Protein AF-A0A1G2IGJ9-F1 (afdb_monomer)

Structure (mmCIF, N/CA/C/O backbone):
data_AF-A0A1G2IGJ9-F1
#
_entry.id   AF-A0A1G2IGJ9-F1
#
loop_
_atom_site.group_PDB
_atom_site.id
_atom_site.type_symbol
_atom_site.label_atom_id
_atom_site.label_alt_id
_atom_site.label_comp_id
_atom_site.label_asym_id
_atom_site.label_entity_id
_atom_site.label_seq_id
_atom_site.pdbx_PDB_ins_code
_atom_site.Cartn_x
_atom_site.Cartn_y
_atom_site.Cartn_z
_atom_site.occupancy
_atom_site.B_iso_or_equiv
_atom_site.auth_seq_id
_atom_site.auth_comp_id
_atom_site.auth_asym_id
_atom_site.auth_atom_id
_atom_site.pdbx_PDB_model_num
ATOM 1 N N . MET A 1 1 ? 6.062 12.056 23.386 1.00 74.12 1 MET A N 1
ATOM 2 C CA . MET A 1 1 ? 5.885 10.771 22.673 1.00 74.12 1 MET A CA 1
ATOM 3 C C . MET A 1 1 ? 5.035 9.881 23.569 1.00 74.12 1 MET A C 1
ATOM 5 O O . MET A 1 1 ? 5.384 9.763 24.736 1.00 74.12 1 MET A O 1
ATOM 9 N N . GLU A 1 2 ? 3.906 9.347 23.092 1.00 86.81 2 GLU A N 1
ATOM 10 C CA . GLU A 1 2 ? 3.038 8.475 23.910 1.00 86.81 2 GLU A CA 1
ATOM 11 C C . GLU A 1 2 ? 3.767 7.174 24.301 1.00 86.81 2 GLU A C 1
ATOM 13 O O . GLU A 1 2 ? 4.603 6.665 23.546 1.00 86.81 2 GLU A O 1
ATOM 18 N N . THR A 1 3 ? 3.432 6.591 25.450 1.00 92.31 3 THR A N 1
ATOM 19 C CA . THR A 1 3 ? 3.851 5.233 25.827 1.00 92.31 3 THR A CA 1
ATOM 20 C C . THR A 1 3 ? 2.999 4.176 25.116 1.00 92.31 3 THR A C 1
ATOM 22 O O . THR A 1 3 ? 1.978 4.480 24.496 1.00 92.31 3 THR A O 1
ATOM 25 N N . PHE A 1 4 ? 3.406 2.904 25.193 1.00 90.69 4 PHE A N 1
ATOM 26 C CA . PHE A 1 4 ? 2.595 1.797 24.673 1.00 90.69 4 PHE A CA 1
ATOM 27 C C . PHE A 1 4 ? 1.215 1.735 25.343 1.00 90.69 4 PHE A C 1
ATOM 29 O O . PHE A 1 4 ? 0.209 1.656 24.644 1.00 90.69 4 PHE A O 1
ATOM 36 N N . SER A 1 5 ? 1.162 1.837 26.675 1.00 92.00 5 SER A N 1
ATOM 37 C CA . SER A 1 5 ? -0.092 1.778 27.434 1.00 92.00 5 SER A CA 1
ATOM 38 C C . SER A 1 5 ? -1.028 2.940 27.100 1.00 92.00 5 SER A C 1
ATOM 40 O O . SER A 1 5 ? -2.229 2.728 26.970 1.00 92.00 5 SER A O 1
ATOM 42 N N . GLN A 1 6 ? -0.481 4.144 26.889 1.00 93.31 6 GLN A N 1
ATOM 43 C CA . GLN A 1 6 ? -1.258 5.310 26.452 1.00 93.31 6 GLN A CA 1
ATOM 44 C C . GLN A 1 6 ? -1.868 5.093 25.060 1.00 93.31 6 GLN A C 1
ATOM 46 O O . GLN A 1 6 ? -3.065 5.305 24.884 1.00 93.31 6 GLN A O 1
ATOM 51 N N . ARG A 1 7 ? -1.084 4.588 24.095 1.00 92.69 7 ARG A N 1
ATOM 52 C CA . ARG A 1 7 ? -1.598 4.235 22.758 1.00 92.69 7 ARG A CA 1
ATOM 53 C C . ARG A 1 7 ? -2.695 3.180 22.825 1.00 92.69 7 ARG A C 1
ATOM 55 O O . ARG A 1 7 ? -3.725 3.328 22.180 1.00 92.69 7 ARG A O 1
ATOM 62 N N . LEU A 1 8 ? -2.479 2.122 23.607 1.00 92.69 8 LEU A N 1
ATOM 63 C CA . LEU A 1 8 ? -3.450 1.043 23.744 1.00 92.69 8 LEU A CA 1
ATOM 64 C C . LEU A 1 8 ? -4.770 1.553 24.341 1.00 92.69 8 LEU A C 1
ATOM 66 O O . LEU A 1 8 ? -5.826 1.267 23.784 1.00 92.69 8 LEU A O 1
ATOM 70 N N . GLN A 1 9 ? -4.713 2.352 25.411 1.00 92.94 9 GLN A N 1
ATOM 71 C CA . GLN A 1 9 ? -5.907 2.978 25.986 1.00 92.94 9 GLN A CA 1
ATOM 72 C C . GLN A 1 9 ? -6.626 3.873 24.976 1.00 92.94 9 GLN A C 1
ATOM 74 O O . GLN A 1 9 ? -7.845 3.783 24.858 1.00 92.94 9 GLN A O 1
ATOM 79 N N . ARG A 1 10 ? -5.886 4.686 24.212 1.00 93.25 10 ARG A N 1
ATOM 80 C CA . ARG A 1 10 ? -6.457 5.529 23.155 1.00 93.25 10 ARG A CA 1
ATOM 81 C C . ARG A 1 10 ? -7.209 4.692 22.122 1.00 93.25 10 ARG A C 1
ATOM 83 O O . ARG A 1 10 ? -8.371 4.971 21.851 1.00 93.25 10 ARG A O 1
ATOM 90 N N . PHE A 1 11 ? -6.601 3.619 21.614 1.00 93.19 11 PHE A N 1
ATOM 91 C CA . PHE A 1 11 ? -7.265 2.737 20.652 1.00 93.19 11 PHE A CA 1
ATOM 92 C C . PHE A 1 11 ? -8.480 2.017 21.234 1.00 93.19 11 PHE A C 1
ATOM 94 O O . PHE A 1 11 ? -9.461 1.839 20.526 1.00 93.19 11 PHE A O 1
ATOM 101 N N . GLN A 1 12 ? -8.452 1.610 22.503 1.00 92.12 12 GLN A N 1
ATOM 102 C CA . GLN A 1 12 ? -9.593 0.942 23.131 1.00 92.12 12 GLN A CA 1
ATOM 103 C C . GLN A 1 12 ? -10.767 1.903 23.348 1.00 92.12 12 GLN A C 1
ATOM 105 O O . GLN A 1 12 ? -11.898 1.575 22.985 1.00 92.12 12 GLN A O 1
ATOM 110 N N . ASN A 1 13 ? -10.488 3.092 23.880 1.00 91.69 13 ASN A N 1
ATOM 111 C CA . ASN A 1 13 ? -11.507 3.976 24.440 1.00 91.69 13 ASN A CA 1
ATOM 112 C C . ASN A 1 13 ? -12.058 5.003 23.440 1.00 91.69 13 ASN A C 1
ATOM 114 O O . ASN A 1 13 ? -13.175 5.478 23.630 1.00 91.69 13 ASN A O 1
ATOM 118 N N . ASN A 1 14 ? -11.312 5.345 22.384 1.00 91.00 14 ASN A N 1
ATOM 119 C CA . ASN A 1 14 ? -11.761 6.328 21.396 1.00 91.00 14 ASN A CA 1
ATOM 120 C C . ASN A 1 14 ? -12.670 5.716 20.319 1.00 91.00 14 ASN A C 1
ATOM 122 O O . ASN A 1 14 ? -12.905 4.502 20.254 1.00 91.00 14 ASN A O 1
ATOM 126 N N . SER A 1 15 ? -13.165 6.601 19.449 1.00 90.44 15 SER A N 1
ATOM 127 C CA . SER A 1 15 ? -13.953 6.271 18.263 1.00 90.44 15 SER A CA 1
ATOM 128 C C . SER A 1 15 ? -13.333 5.122 17.452 1.00 90.44 15 SER A C 1
ATOM 130 O O . SER A 1 15 ? -12.106 5.067 17.317 1.00 90.44 15 SER A O 1
ATOM 132 N N . PRO A 1 16 ? -14.143 4.225 16.862 1.00 85.62 16 PRO A N 1
ATOM 133 C CA . PRO A 1 16 ? -13.646 3.154 16.003 1.00 85.62 16 PRO A CA 1
ATOM 134 C C . PRO A 1 16 ? -12.781 3.604 14.822 1.00 85.62 16 PRO A C 1
ATOM 136 O O . PRO A 1 16 ? -11.967 2.821 14.351 1.00 85.62 16 PRO A O 1
ATOM 139 N N . VAL A 1 17 ? -12.874 4.864 14.388 1.00 92.69 17 VAL A N 1
ATOM 140 C CA . VAL A 1 17 ? -12.033 5.391 13.298 1.00 92.69 17 VAL A CA 1
ATOM 141 C C . VAL A 1 17 ? -10.639 5.846 13.742 1.00 92.69 17 VAL A C 1
ATOM 143 O O . VAL A 1 17 ? -9.761 6.016 12.902 1.00 92.69 17 VAL A O 1
ATOM 146 N N . GLU A 1 18 ? -10.393 6.000 15.046 1.00 93.31 18 GLU A N 1
ATOM 147 C CA . GLU A 1 18 ? -9.135 6.538 15.591 1.00 93.31 18 GLU A CA 1
ATOM 148 C C . GLU A 1 18 ? -7.903 5.764 15.096 1.00 93.31 18 GLU A C 1
ATOM 150 O O . GLU A 1 18 ? -6.863 6.349 14.777 1.00 93.31 18 GLU A O 1
ATOM 155 N N . PHE A 1 19 ? -7.994 4.432 15.034 1.00 94.88 19 PHE A N 1
ATOM 156 C CA . PHE A 1 19 ? -6.877 3.604 14.580 1.00 94.88 19 PHE A CA 1
ATOM 157 C C . PHE A 1 19 ? -6.654 3.741 13.065 1.00 94.88 19 PHE A C 1
ATOM 159 O O . PHE A 1 19 ? -5.501 3.798 12.639 1.00 94.88 19 PHE A O 1
ATOM 166 N N . ILE A 1 20 ? -7.732 3.858 12.275 1.00 96.25 20 ILE A N 1
ATOM 167 C CA . ILE A 1 20 ? -7.679 4.089 10.823 1.00 96.25 20 ILE A CA 1
ATOM 168 C C . ILE A 1 20 ? -6.944 5.400 10.567 1.00 96.25 20 ILE A C 1
ATOM 170 O O . ILE A 1 20 ? -5.928 5.424 9.875 1.00 96.25 20 ILE A O 1
ATOM 174 N N . GLU A 1 21 ? -7.402 6.482 11.194 1.00 95.62 21 GLU A N 1
ATOM 175 C CA . GLU A 1 21 ? -6.806 7.807 11.043 1.00 95.62 21 GLU A CA 1
ATOM 176 C C . GLU A 1 21 ? -5.362 7.836 11.549 1.00 95.62 21 GLU A C 1
ATOM 178 O O . GLU A 1 21 ? -4.509 8.464 10.927 1.00 95.62 21 GLU A O 1
ATOM 183 N N . THR A 1 22 ? -5.042 7.105 12.622 1.00 95.44 22 THR A N 1
ATOM 184 C CA . THR A 1 22 ? -3.657 6.960 13.096 1.00 95.44 22 THR A CA 1
ATOM 185 C C . THR A 1 22 ? -2.768 6.274 12.049 1.00 95.44 22 THR A C 1
ATOM 187 O O . THR A 1 22 ? -1.659 6.749 11.794 1.00 95.44 22 THR A O 1
ATOM 190 N N . ILE A 1 23 ? -3.230 5.180 11.430 1.00 96.31 23 ILE A N 1
ATOM 191 C CA . ILE A 1 23 ? -2.487 4.458 10.382 1.00 96.31 23 ILE A CA 1
ATOM 192 C C . ILE A 1 23 ? -2.279 5.361 9.165 1.00 96.31 23 ILE A C 1
ATOM 194 O O . ILE A 1 23 ? -1.140 5.552 8.733 1.00 96.31 23 ILE A O 1
ATOM 198 N N . LEU A 1 24 ? -3.357 5.951 8.642 1.00 97.19 24 LEU A N 1
ATOM 199 C CA . LEU A 1 24 ? -3.305 6.787 7.444 1.00 97.19 24 LEU A CA 1
ATOM 200 C C . LEU A 1 24 ? -2.434 8.028 7.664 1.00 97.19 24 LEU A C 1
ATOM 202 O O . LEU A 1 24 ? -1.570 8.314 6.836 1.00 97.19 24 LEU A O 1
ATOM 206 N N . ASN A 1 25 ? -2.561 8.707 8.810 1.00 96.69 25 ASN A N 1
ATOM 207 C CA . ASN 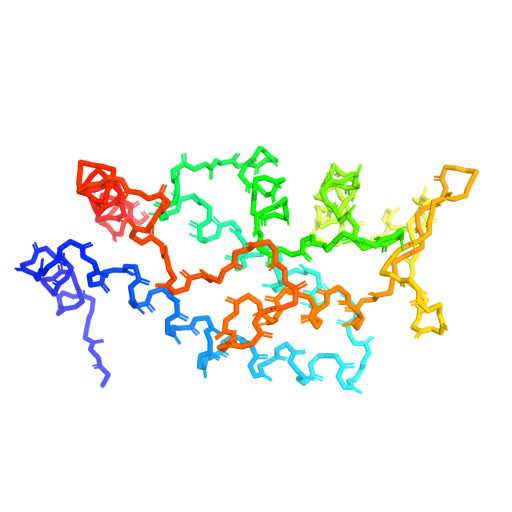A 1 25 ? -1.702 9.843 9.150 1.00 96.69 25 ASN A CA 1
ATOM 208 C C . ASN A 1 25 ? -0.236 9.438 9.313 1.00 96.69 25 ASN A C 1
ATOM 210 O O . ASN A 1 25 ? 0.648 10.190 8.909 1.00 96.69 25 ASN A O 1
ATOM 214 N N . SER A 1 26 ? 0.054 8.270 9.895 1.00 96.38 26 SER A N 1
ATOM 215 C CA . SER A 1 26 ? 1.433 7.790 10.023 1.00 96.38 26 SER A CA 1
ATOM 216 C C . SER A 1 26 ? 2.061 7.521 8.654 1.00 96.38 26 SER A C 1
ATOM 218 O O . SER A 1 26 ? 3.204 7.911 8.400 1.00 96.38 26 SER A O 1
ATOM 220 N N . ILE A 1 27 ? 1.311 6.908 7.739 1.00 97.94 27 ILE A N 1
ATOM 221 C CA . ILE A 1 27 ? 1.787 6.660 6.378 1.00 97.94 27 ILE A CA 1
ATOM 222 C C . ILE A 1 27 ? 1.977 7.989 5.643 1.00 97.94 27 ILE A C 1
ATOM 224 O O . ILE A 1 27 ? 3.075 8.247 5.146 1.00 97.94 27 ILE A O 1
ATOM 228 N N . HIS A 1 28 ? 0.967 8.859 5.651 1.00 97.19 28 HIS A N 1
ATOM 229 C CA . HIS A 1 28 ? 0.997 10.130 4.933 1.00 97.19 28 HIS A CA 1
ATOM 230 C C . HIS A 1 28 ? 2.097 11.068 5.449 1.00 97.19 28 HIS A C 1
ATOM 232 O O . HIS A 1 28 ? 2.899 11.566 4.666 1.00 97.19 28 HIS A O 1
ATOM 238 N N . ASN A 1 29 ? 2.208 11.256 6.765 1.00 96.94 29 ASN A N 1
ATOM 239 C CA . ASN A 1 29 ? 3.114 12.254 7.339 1.00 96.94 29 ASN A CA 1
ATOM 240 C C . ASN A 1 29 ? 4.521 11.720 7.640 1.00 96.94 29 ASN A C 1
ATOM 242 O O . ASN A 1 29 ? 5.438 12.510 7.856 1.00 96.94 29 ASN A O 1
ATOM 246 N N . CYS A 1 30 ? 4.723 10.398 7.703 1.00 95.94 30 CYS A N 1
ATOM 247 C CA . CYS A 1 30 ? 6.020 9.828 8.091 1.00 95.94 30 CYS A CA 1
ATOM 248 C C . CYS A 1 30 ? 6.613 8.861 7.066 1.00 95.94 30 CYS A C 1
ATOM 250 O O . CYS A 1 30 ? 7.839 8.824 6.922 1.00 95.94 30 CYS A O 1
ATOM 252 N N . ARG A 1 31 ? 5.796 8.049 6.380 1.00 96.62 31 ARG A N 1
ATOM 253 C CA . ARG A 1 31 ? 6.296 7.073 5.398 1.00 96.62 31 ARG A CA 1
ATOM 254 C C . ARG A 1 31 ? 6.449 7.700 4.016 1.00 96.62 31 ARG A C 1
ATOM 256 O O . ARG A 1 31 ? 7.538 7.597 3.460 1.00 96.62 31 ARG A O 1
ATOM 263 N N . ILE A 1 32 ? 5.420 8.371 3.494 1.00 97.88 32 ILE A N 1
ATOM 264 C CA . ILE A 1 32 ? 5.441 8.989 2.158 1.00 97.88 32 ILE A CA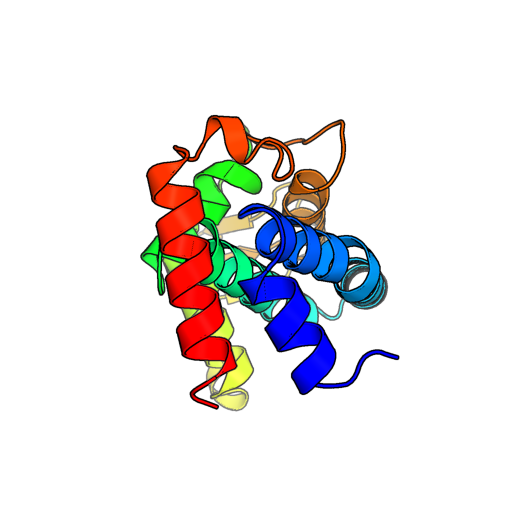 1
ATOM 265 C C . ILE A 1 32 ? 6.642 9.932 1.978 1.00 97.88 32 ILE A C 1
ATOM 267 O O . ILE A 1 32 ? 7.365 9.729 1.008 1.00 97.88 32 ILE A O 1
ATOM 271 N N . PRO A 1 33 ? 6.982 10.847 2.911 1.00 98.06 33 PRO A N 1
ATOM 272 C CA . PRO A 1 33 ? 8.163 11.703 2.757 1.00 98.06 33 PRO A CA 1
ATOM 273 C C . PRO A 1 33 ? 9.481 10.927 2.606 1.00 98.06 33 PRO A C 1
ATOM 275 O O . PRO A 1 33 ? 10.381 11.341 1.880 1.00 98.06 33 PRO A O 1
ATOM 278 N N . LYS A 1 34 ? 9.609 9.761 3.253 1.00 98.06 34 LYS A N 1
ATOM 279 C CA . LYS A 1 34 ? 10.786 8.890 3.093 1.00 98.06 34 LYS A CA 1
ATOM 280 C C . LYS A 1 34 ? 10.799 8.211 1.725 1.00 98.06 34 LYS A C 1
ATOM 282 O O . LYS A 1 34 ? 11.865 8.061 1.135 1.00 98.06 34 LYS A O 1
ATOM 287 N N . LEU A 1 35 ? 9.629 7.824 1.219 1.00 98.12 35 LEU A N 1
ATOM 288 C CA . LEU A 1 35 ? 9.490 7.285 -0.133 1.00 98.12 35 LEU A CA 1
ATOM 289 C C . LEU A 1 35 ? 9.774 8.353 -1.191 1.00 98.12 35 LEU A C 1
ATOM 291 O O . LEU A 1 35 ? 10.432 8.050 -2.175 1.00 98.12 35 LEU A O 1
ATOM 295 N N . GLU A 1 36 ? 9.409 9.616 -0.966 1.00 98.19 36 GLU A N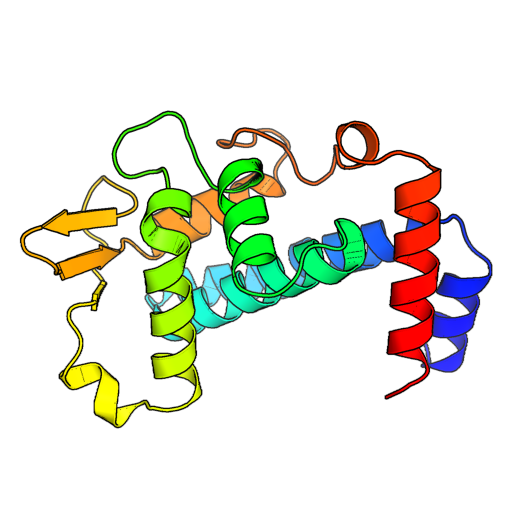 1
ATOM 296 C CA . GLU A 1 36 ? 9.802 10.709 -1.862 1.00 98.19 36 GLU A CA 1
ATOM 297 C C . GLU A 1 36 ? 11.324 10.846 -1.957 1.00 98.19 36 GLU A C 1
ATOM 299 O O . GLU A 1 36 ? 11.861 11.028 -3.049 1.00 98.19 36 GLU A O 1
ATOM 304 N N . ILE A 1 37 ? 12.037 10.726 -0.832 1.00 98.00 37 ILE A N 1
ATOM 305 C CA . ILE A 1 37 ? 13.507 10.720 -0.821 1.00 98.00 37 ILE A CA 1
ATOM 306 C C . ILE A 1 37 ? 14.038 9.515 -1.607 1.00 98.00 37 ILE A C 1
ATOM 308 O O . ILE A 1 37 ? 14.934 9.683 -2.434 1.00 98.00 37 ILE A O 1
ATOM 312 N N . ALA A 1 38 ? 13.477 8.320 -1.398 1.00 97.62 38 ALA A N 1
ATOM 313 C CA . ALA A 1 38 ? 13.861 7.124 -2.147 1.00 97.62 38 ALA A CA 1
ATOM 314 C C . ALA A 1 38 ? 13.621 7.293 -3.658 1.00 97.62 38 ALA A C 1
ATOM 316 O O . ALA A 1 38 ? 14.505 6.984 -4.452 1.00 97.62 38 ALA A O 1
ATOM 317 N N . SER A 1 39 ? 12.480 7.864 -4.053 1.00 97.44 39 SER A N 1
ATOM 318 C CA . SER A 1 39 ? 12.143 8.145 -5.451 1.00 97.44 39 SER A CA 1
ATOM 319 C C . SER A 1 39 ? 13.101 9.138 -6.090 1.00 97.44 39 SER A C 1
ATOM 321 O O . SER A 1 39 ? 13.599 8.880 -7.181 1.00 97.44 39 SER A O 1
ATOM 323 N N . LYS A 1 40 ? 13.408 10.248 -5.406 1.00 97.38 40 LYS A N 1
ATOM 324 C CA . LYS A 1 40 ? 14.350 11.268 -5.899 1.00 97.38 40 LYS A CA 1
ATOM 325 C C . LYS A 1 40 ? 15.753 10.709 -6.142 1.00 97.38 40 LYS A C 1
ATOM 327 O O . LYS A 1 40 ? 16.450 11.198 -7.019 1.00 97.38 40 LYS A O 1
ATOM 332 N N . ASN A 1 41 ? 16.149 9.692 -5.377 1.00 97.69 41 ASN A N 1
ATOM 333 C CA . ASN A 1 41 ? 17.444 9.021 -5.498 1.00 97.69 41 ASN A CA 1
ATOM 334 C C . ASN A 1 41 ? 17.368 7.704 -6.294 1.00 97.69 41 ASN A C 1
ATOM 336 O O . ASN A 1 41 ? 18.316 6.927 -6.255 1.00 97.69 41 ASN A O 1
ATOM 340 N N . GLN A 1 42 ? 16.249 7.430 -6.979 1.00 96.94 42 GLN A N 1
ATOM 341 C CA . GLN A 1 42 ? 16.030 6.218 -7.782 1.00 96.94 42 GLN A CA 1
ATOM 342 C C . GLN A 1 42 ? 16.288 4.898 -7.022 1.00 96.94 42 GLN A C 1
ATOM 344 O O . GLN A 1 42 ? 16.733 3.901 -7.584 1.00 96.94 42 GLN A O 1
ATOM 349 N N . LEU A 1 43 ? 15.980 4.865 -5.721 1.00 96.88 43 LEU A N 1
ATOM 350 C CA . LEU A 1 43 ? 16.127 3.679 -4.870 1.00 96.88 43 LEU A CA 1
ATOM 351 C C . LEU A 1 43 ? 14.910 2.751 -5.029 1.00 96.88 43 LEU A C 1
ATOM 353 O O . LEU A 1 43 ? 14.071 2.640 -4.132 1.00 96.88 43 LEU A O 1
ATOM 357 N N . SER A 1 44 ? 14.804 2.103 -6.192 1.00 95.38 44 SER A N 1
ATOM 358 C CA . SER A 1 44 ? 13.634 1.325 -6.633 1.00 95.38 44 SER A CA 1
ATOM 359 C C . SER A 1 44 ? 13.227 0.216 -5.660 1.00 95.38 44 SER A C 1
ATOM 361 O O . SER A 1 44 ? 12.054 0.078 -5.325 1.00 95.38 44 SER A O 1
ATOM 363 N N . GLU A 1 45 ? 14.196 -0.537 -5.139 1.00 94.25 45 GLU A N 1
ATOM 364 C CA . GLU A 1 45 ? 13.943 -1.632 -4.195 1.00 94.25 45 GLU A CA 1
ATOM 365 C C . GLU A 1 45 ? 13.333 -1.117 -2.876 1.00 94.25 45 GLU A C 1
ATOM 367 O O . GLU A 1 45 ? 12.364 -1.683 -2.367 1.00 94.25 45 GLU A O 1
ATOM 372 N N . LEU A 1 46 ? 13.839 0.008 -2.350 1.00 95.69 46 LEU A N 1
ATOM 373 C CA . LEU A 1 46 ? 13.303 0.633 -1.134 1.00 95.69 46 LEU A CA 1
ATOM 374 C C . LEU A 1 46 ? 11.906 1.215 -1.353 1.00 95.69 46 LEU A C 1
ATOM 376 O O . LEU A 1 46 ? 11.069 1.151 -0.448 1.00 95.69 46 LEU A O 1
ATOM 380 N N . LEU A 1 47 ? 11.651 1.770 -2.541 1.00 96.75 47 LEU A N 1
ATOM 381 C CA . LEU A 1 47 ? 10.321 2.228 -2.927 1.00 96.75 47 LEU A CA 1
ATOM 382 C C . LEU A 1 47 ? 9.321 1.076 -2.904 1.00 96.75 47 LEU A C 1
ATOM 384 O O . LEU A 1 47 ? 8.299 1.181 -2.232 1.00 96.75 47 LEU A O 1
ATOM 388 N N . ILE A 1 48 ? 9.636 -0.031 -3.577 1.00 96.38 48 ILE A N 1
ATOM 389 C CA . ILE A 1 48 ? 8.741 -1.188 -3.684 1.00 96.38 48 ILE A CA 1
ATOM 390 C C . ILE A 1 48 ? 8.459 -1.783 -2.308 1.00 96.38 48 ILE A C 1
ATOM 392 O O . ILE A 1 48 ? 7.296 -1.949 -1.947 1.00 96.38 48 ILE A O 1
ATOM 396 N N . LEU A 1 49 ? 9.496 -2.023 -1.500 1.00 96.75 49 LEU A N 1
ATOM 397 C CA . LEU A 1 49 ? 9.332 -2.540 -0.138 1.00 96.75 49 LEU A CA 1
ATOM 398 C C . LEU A 1 49 ? 8.473 -1.611 0.727 1.00 96.75 49 LEU A C 1
ATOM 400 O O . LEU A 1 49 ? 7.604 -2.061 1.478 1.00 96.75 49 LEU A O 1
ATOM 404 N N . GLY A 1 50 ? 8.711 -0.303 0.631 1.00 97.62 50 GLY A N 1
ATOM 405 C CA . GLY A 1 50 ? 8.007 0.691 1.426 1.00 97.62 50 GLY A CA 1
ATOM 406 C C . GLY A 1 50 ? 6.548 0.896 1.013 1.00 97.62 50 GLY A C 1
ATOM 407 O O . GLY A 1 50 ? 5.690 1.038 1.890 1.00 97.62 50 GLY A O 1
ATOM 408 N N . ILE A 1 51 ? 6.258 0.872 -0.290 1.00 98.19 51 ILE A N 1
ATOM 409 C CA . ILE A 1 51 ? 4.893 0.895 -0.829 1.00 98.19 51 ILE A CA 1
ATOM 410 C C . ILE A 1 51 ? 4.165 -0.382 -0.410 1.00 98.19 51 ILE A C 1
ATOM 412 O O . ILE A 1 51 ? 3.118 -0.293 0.225 1.00 98.19 51 ILE A O 1
ATOM 416 N N . HIS A 1 52 ? 4.752 -1.557 -0.661 1.00 97.81 52 HIS A N 1
ATOM 417 C CA . HIS A 1 52 ? 4.148 -2.855 -0.339 1.00 97.81 52 HIS A CA 1
ATOM 418 C C . HIS A 1 52 ? 3.782 -2.968 1.145 1.00 97.81 52 HIS A C 1
ATOM 420 O O . HIS A 1 52 ? 2.631 -3.232 1.478 1.00 97.81 52 HIS A O 1
ATOM 426 N N . THR A 1 53 ? 4.710 -2.618 2.042 1.00 97.12 53 THR A N 1
ATOM 427 C CA . THR A 1 53 ? 4.453 -2.619 3.495 1.00 97.12 53 THR A CA 1
ATOM 428 C C . THR A 1 53 ? 3.296 -1.686 3.878 1.00 97.12 53 THR A C 1
ATOM 430 O O . THR A 1 53 ? 2.506 -1.996 4.772 1.00 97.12 53 THR A O 1
ATOM 433 N N . SER A 1 54 ? 3.189 -0.522 3.229 1.00 98.31 54 SER A N 1
ATOM 434 C CA . SER A 1 54 ? 2.107 0.439 3.488 1.00 98.31 54 SER A CA 1
ATOM 435 C C . SER A 1 54 ? 0.761 -0.107 3.012 1.00 98.31 54 SER A C 1
ATOM 437 O O . SER A 1 54 ? -0.226 -0.022 3.742 1.00 98.31 54 SER A O 1
ATOM 439 N N . ILE A 1 55 ? 0.746 -0.718 1.826 1.00 98.31 55 ILE A N 1
ATOM 440 C CA . ILE A 1 55 ? -0.429 -1.364 1.247 1.00 98.31 55 ILE A CA 1
ATOM 441 C C . ILE A 1 55 ? -0.910 -2.510 2.135 1.00 98.31 55 ILE A C 1
ATOM 443 O O . ILE A 1 55 ? -2.090 -2.543 2.477 1.00 98.31 55 ILE A O 1
ATOM 447 N N . GLU A 1 56 ? -0.029 -3.416 2.561 1.00 96.81 56 GLU A N 1
ATOM 448 C CA . GLU A 1 56 ? -0.408 -4.517 3.454 1.00 96.81 56 GLU A CA 1
ATOM 449 C C . GLU A 1 56 ? -0.943 -4.005 4.788 1.00 96.81 56 GLU A C 1
ATOM 451 O O . GLU A 1 56 ? -1.975 -4.476 5.263 1.00 96.81 56 GLU A O 1
ATOM 456 N N . THR A 1 57 ? -0.290 -2.992 5.368 1.00 96.94 57 THR A N 1
ATOM 457 C CA . THR A 1 57 ? -0.732 -2.397 6.636 1.00 96.94 57 THR A CA 1
ATOM 458 C C . THR A 1 57 ? -2.164 -1.881 6.524 1.00 96.94 57 THR A C 1
ATOM 460 O O . THR A 1 57 ? -2.971 -2.126 7.421 1.00 96.94 57 THR A O 1
ATOM 463 N N . ILE A 1 58 ? -2.492 -1.189 5.433 1.00 98.00 58 ILE A N 1
ATOM 464 C CA . ILE A 1 58 ? -3.836 -0.657 5.203 1.00 98.00 58 ILE A CA 1
ATOM 465 C C . ILE A 1 58 ? -4.819 -1.786 4.904 1.00 98.00 58 ILE A C 1
ATOM 467 O O . ILE A 1 58 ? -5.847 -1.899 5.567 1.00 98.00 58 ILE A O 1
ATOM 471 N N . SER A 1 59 ? -4.499 -2.641 3.940 1.00 97.56 59 SER A N 1
ATOM 472 C CA . SER A 1 59 ? -5.391 -3.706 3.476 1.00 97.56 59 SER A CA 1
ATOM 473 C C . SER A 1 59 ? -5.777 -4.639 4.614 1.00 97.56 59 SER A C 1
ATOM 475 O O . SER A 1 59 ? -6.958 -4.909 4.817 1.00 97.56 59 SER A O 1
ATOM 477 N N . GLU A 1 60 ? -4.804 -5.053 5.426 1.00 96.50 60 GLU A N 1
ATOM 478 C CA . GLU A 1 60 ? -5.045 -6.01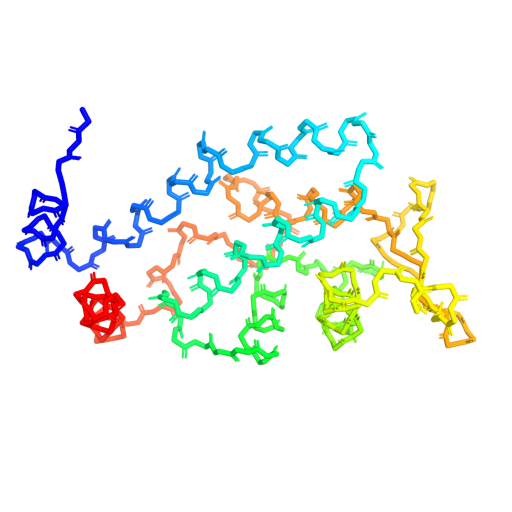6 6.490 1.00 96.50 60 GLU A CA 1
ATOM 479 C C . GLU A 1 60 ? -5.713 -5.390 7.717 1.00 96.50 60 GLU A C 1
ATOM 481 O O . GLU A 1 60 ? -6.565 -6.034 8.334 1.00 96.50 60 GLU A O 1
ATOM 486 N N . ASN A 1 6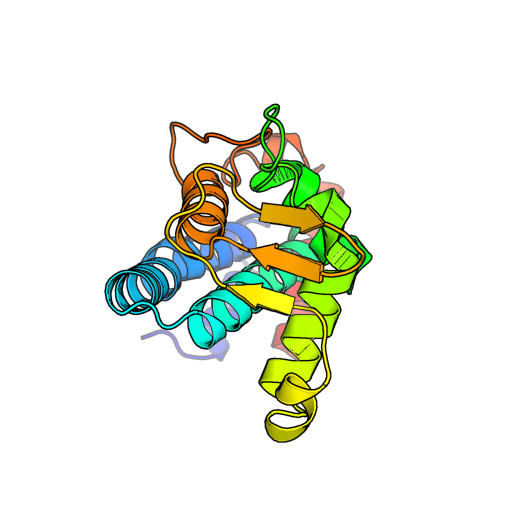1 ? -5.316 -4.179 8.122 1.00 96.38 61 ASN A N 1
ATOM 487 C CA . ASN A 1 61 ? -5.828 -3.596 9.366 1.00 96.38 61 ASN A CA 1
ATOM 488 C C . ASN A 1 61 ? -7.102 -2.778 9.165 1.00 96.38 61 ASN A C 1
ATOM 490 O O . ASN A 1 61 ? -7.880 -2.695 10.103 1.00 96.38 61 ASN A O 1
ATOM 494 N N . ILE A 1 62 ? -7.317 -2.184 7.988 1.00 97.25 62 ILE A N 1
ATOM 495 C CA . ILE A 1 62 ? -8.479 -1.326 7.711 1.00 97.25 62 ILE A CA 1
ATOM 496 C C . ILE A 1 62 ? -9.539 -2.094 6.917 1.00 97.25 62 ILE A C 1
ATOM 498 O O . ILE A 1 62 ? -10.707 -2.070 7.286 1.00 97.25 62 ILE A O 1
ATOM 502 N N . PHE A 1 63 ? -9.138 -2.807 5.860 1.00 96.94 63 PHE A N 1
ATOM 503 C CA . PHE A 1 63 ? -10.073 -3.497 4.958 1.00 96.94 63 PHE A CA 1
ATOM 504 C C . PHE A 1 63 ? -10.212 -4.998 5.228 1.00 96.94 63 PHE A C 1
ATOM 506 O O . PHE A 1 63 ? -10.985 -5.670 4.551 1.00 96.94 63 PHE A O 1
ATOM 513 N N . LEU A 1 64 ? -9.478 -5.527 6.212 1.00 96.19 64 LEU A N 1
ATOM 514 C CA . LEU A 1 64 ? -9.475 -6.943 6.592 1.00 96.19 64 LEU A CA 1
ATOM 515 C C . LEU A 1 64 ? -9.107 -7.911 5.451 1.00 96.19 64 LEU A C 1
ATOM 517 O O . LEU A 1 64 ? -9.381 -9.106 5.548 1.00 96.19 64 LEU A O 1
ATOM 521 N N . GLN A 1 65 ? -8.424 -7.415 4.417 1.00 96.62 65 GLN A N 1
ATOM 522 C CA . GLN A 1 65 ? -7.919 -8.197 3.289 1.00 96.62 65 GLN A CA 1
ATOM 523 C C . GLN A 1 65 ? -6.431 -8.501 3.481 1.00 96.62 65 GLN A C 1
ATOM 525 O O . GLN A 1 65 ? -5.649 -7.615 3.823 1.00 96.62 65 GLN A O 1
ATOM 530 N N . LYS A 1 66 ? -6.015 -9.752 3.269 1.00 94.44 66 LYS A N 1
ATOM 531 C CA . LYS A 1 66 ? -4.656 -10.219 3.593 1.00 94.44 66 LYS A CA 1
ATOM 532 C C . LYS A 1 66 ? -3.919 -10.777 2.388 1.00 94.44 66 LYS A C 1
ATOM 534 O O . LYS A 1 66 ? -4.534 -11.205 1.417 1.00 94.44 66 LYS A O 1
ATOM 539 N N . GLY A 1 67 ? -2.594 -10.826 2.511 1.00 94.00 67 GLY A N 1
ATOM 540 C CA . GLY A 1 67 ? -1.716 -11.443 1.525 1.00 94.00 67 GLY A CA 1
ATOM 541 C C . GLY A 1 67 ? -1.872 -10.819 0.143 1.00 94.00 67 GLY A C 1
ATOM 542 O O . GLY A 1 67 ? -2.129 -9.620 0.014 1.00 94.00 67 GLY A O 1
ATOM 543 N N . ILE A 1 68 ? -1.737 -11.656 -0.885 1.00 96.31 68 ILE A N 1
ATOM 544 C CA . ILE A 1 68 ? -1.824 -11.216 -2.277 1.00 96.31 68 ILE A CA 1
ATOM 545 C C . ILE A 1 68 ? -3.190 -10.610 -2.618 1.00 96.31 68 ILE A C 1
ATOM 547 O O . ILE A 1 68 ? -3.241 -9.603 -3.319 1.00 96.31 68 ILE A O 1
ATOM 551 N N . ASP A 1 69 ? -4.278 -11.147 -2.067 1.00 97.00 69 ASP A N 1
ATOM 552 C CA . ASP A 1 69 ? -5.628 -10.640 -2.330 1.00 97.00 69 ASP A CA 1
ATOM 553 C C . ASP A 1 69 ? -5.815 -9.236 -1.752 1.00 97.00 69 ASP A C 1
ATOM 555 O O . ASP A 1 69 ? -6.364 -8.361 -2.415 1.00 97.00 69 ASP A O 1
ATOM 559 N N . GLY A 1 70 ? -5.290 -8.981 -0.548 1.00 97.44 70 GLY A N 1
ATOM 560 C CA . GLY A 1 70 ? -5.280 -7.640 0.038 1.00 97.44 70 GLY A CA 1
ATOM 561 C C . GLY A 1 70 ? -4.411 -6.658 -0.734 1.00 97.44 70 GLY A C 1
ATOM 562 O O . GLY A 1 70 ? -4.836 -5.532 -0.991 1.00 97.44 70 GLY A O 1
ATOM 563 N N . PHE A 1 71 ? -3.228 -7.097 -1.162 1.00 98.00 71 PHE A N 1
ATOM 564 C CA . PHE A 1 71 ? -2.351 -6.282 -1.995 1.00 98.00 71 PHE A CA 1
ATOM 565 C C . PHE A 1 71 ? -3.032 -5.898 -3.316 1.00 98.00 71 PHE A C 1
ATOM 567 O O . PHE A 1 71 ? -3.121 -4.714 -3.639 1.00 98.00 71 PHE A O 1
ATOM 574 N N . LYS A 1 72 ? -3.595 -6.879 -4.030 1.00 98.31 72 LYS A N 1
ATOM 575 C CA . LYS A 1 72 ? -4.339 -6.666 -5.274 1.00 98.31 72 LYS A CA 1
ATOM 576 C C . LYS A 1 72 ? -5.556 -5.766 -5.066 1.00 98.31 72 LYS A C 1
ATOM 578 O O . LYS A 1 72 ? -5.704 -4.788 -5.792 1.00 98.31 72 LYS A O 1
ATOM 583 N N . PHE A 1 73 ? -6.365 -6.030 -4.038 1.00 97.19 73 PHE A N 1
ATOM 584 C CA . PHE A 1 73 ? -7.518 -5.201 -3.679 1.00 97.19 73 PHE A CA 1
ATOM 585 C C . PHE A 1 73 ? -7.136 -3.724 -3.526 1.00 97.19 73 PHE A C 1
ATOM 587 O O . PHE A 1 73 ? -7.836 -2.845 -4.034 1.00 97.19 73 PHE A O 1
ATOM 594 N N . TYR A 1 74 ? -6.026 -3.429 -2.845 1.00 97.88 74 TYR A N 1
ATOM 595 C CA . TYR A 1 74 ? -5.586 -2.048 -2.685 1.00 97.88 74 TYR A CA 1
ATOM 596 C C . TYR A 1 74 ? -5.170 -1.426 -4.014 1.00 97.88 74 TYR A C 1
ATOM 598 O O . TYR A 1 74 ? -5.540 -0.285 -4.285 1.00 97.88 74 TYR A O 1
ATOM 606 N N . LEU A 1 75 ? -4.416 -2.158 -4.841 1.00 98.00 75 LEU A N 1
ATOM 607 C CA . LEU A 1 75 ? -4.007 -1.670 -6.157 1.00 98.00 75 LEU A CA 1
ATOM 608 C C . LEU A 1 75 ? -5.234 -1.293 -6.997 1.00 98.00 75 LEU A C 1
ATOM 610 O O . LEU A 1 75 ? -5.339 -0.146 -7.421 1.00 98.00 75 LEU A O 1
ATOM 614 N N . GLU A 1 76 ? -6.214 -2.193 -7.106 1.00 97.00 76 GLU A N 1
ATOM 615 C CA . GLU A 1 76 ? -7.449 -1.990 -7.882 1.00 97.00 76 GLU A CA 1
ATOM 616 C C . GLU A 1 76 ? -8.263 -0.765 -7.446 1.00 97.00 76 GLU A C 1
ATOM 618 O O . GLU A 1 76 ? -8.953 -0.138 -8.253 1.00 97.00 76 GLU A O 1
ATOM 623 N N . ASN A 1 77 ? -8.245 -0.440 -6.151 1.00 95.12 77 ASN A N 1
ATOM 624 C CA . ASN A 1 77 ? -9.098 0.609 -5.597 1.00 95.12 77 ASN A CA 1
ATOM 625 C C . ASN A 1 77 ? -8.380 1.945 -5.424 1.00 95.12 77 ASN A C 1
ATOM 627 O O . ASN A 1 77 ? -9.031 2.984 -5.517 1.00 95.12 77 ASN A O 1
ATOM 631 N N . PHE A 1 78 ? -7.073 1.934 -5.170 1.00 96.38 78 PHE A N 1
ATOM 632 C CA . PHE A 1 78 ? -6.349 3.117 -4.708 1.00 96.38 78 PHE A CA 1
ATOM 633 C C . PHE A 1 78 ? -5.095 3.441 -5.519 1.00 96.38 78 PHE A C 1
ATOM 635 O O . PHE A 1 78 ? -4.541 4.515 -5.307 1.00 96.38 78 PHE A O 1
ATOM 642 N N . VAL A 1 79 ? -4.641 2.580 -6.436 1.00 96.69 79 VAL A N 1
ATOM 643 C CA . VAL A 1 79 ? -3.429 2.822 -7.251 1.00 96.69 79 VAL A CA 1
ATOM 644 C C . VAL A 1 79 ? -3.736 2.816 -8.744 1.00 96.69 79 VAL A C 1
ATOM 646 O O . VAL A 1 79 ? -3.186 3.621 -9.497 1.00 96.69 79 VAL A O 1
ATOM 649 N N . ASP A 1 80 ? -4.633 1.939 -9.171 1.00 96.69 80 ASP A N 1
ATOM 650 C CA . ASP A 1 80 ? -4.988 1.795 -10.569 1.00 96.69 80 ASP A CA 1
ATOM 651 C C . ASP A 1 80 ? -5.663 3.051 -11.121 1.00 96.69 80 ASP A C 1
ATOM 653 O O . ASP A 1 80 ? -6.459 3.723 -10.451 1.00 96.69 80 ASP A O 1
ATOM 657 N N . ALA A 1 81 ? -5.357 3.335 -12.385 1.00 93.44 81 ALA A N 1
ATOM 658 C CA . ALA A 1 81 ? -6.049 4.336 -13.182 1.00 93.44 81 ALA A CA 1
ATOM 659 C C . ALA A 1 81 ? -6.610 3.718 -14.465 1.00 93.44 81 ALA A C 1
ATOM 661 O O . ALA A 1 81 ? -6.084 2.736 -14.988 1.00 93.44 81 ALA A O 1
ATOM 662 N N . GLU A 1 82 ? -7.662 4.340 -15.000 1.00 89.81 82 GLU A N 1
ATOM 663 C CA . GLU A 1 82 ? -8.287 3.976 -16.279 1.00 89.81 82 GLU A CA 1
ATOM 664 C C . GLU A 1 82 ? -7.421 4.439 -17.463 1.00 89.81 82 GLU A C 1
ATOM 666 O O . GLU A 1 82 ? -7.803 5.301 -18.256 1.00 89.81 82 GLU A O 1
ATOM 671 N N . LYS A 1 83 ? -6.196 3.914 -17.527 1.00 90.19 83 LYS A N 1
ATOM 672 C CA . LYS A 1 83 ? -5.197 4.190 -18.556 1.00 90.19 83 LYS A CA 1
ATOM 673 C C . LYS A 1 83 ? -4.293 2.970 -18.736 1.00 90.19 83 LYS A C 1
ATOM 675 O O . LYS A 1 83 ? -3.822 2.396 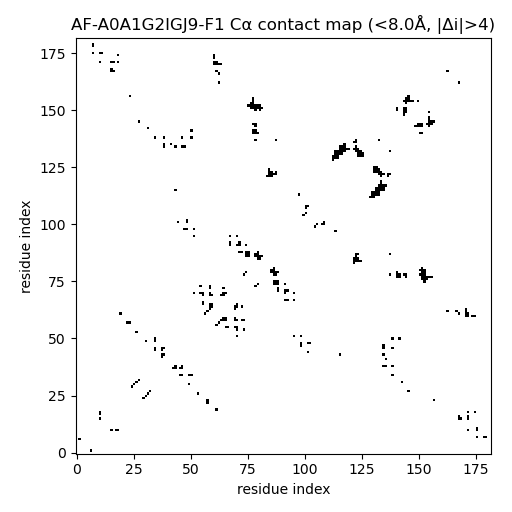-17.754 1.00 90.19 83 LYS A O 1
ATOM 680 N N . ASP A 1 84 ? -4.009 2.617 -19.985 1.00 89.69 84 ASP A N 1
ATOM 681 C CA . ASP A 1 84 ? -3.141 1.484 -20.319 1.00 89.69 84 ASP A CA 1
ATOM 682 C C . ASP A 1 84 ? -1.756 1.619 -19.673 1.00 89.69 84 ASP A C 1
ATOM 684 O O . ASP A 1 84 ? -1.140 2.690 -19.697 1.00 89.69 84 ASP A O 1
ATOM 688 N N . GLY A 1 85 ? -1.283 0.528 -19.066 1.00 92.44 85 GLY A N 1
ATOM 689 C CA . GLY A 1 85 ? -0.026 0.494 -18.314 1.00 92.44 85 GLY A CA 1
ATOM 690 C C . GLY A 1 85 ? -0.084 1.173 -16.939 1.00 92.44 85 GLY A C 1
ATOM 691 O O . GLY A 1 85 ? 0.963 1.387 -16.335 1.00 92.44 85 GLY A O 1
ATOM 692 N N . PHE A 1 86 ? -1.270 1.542 -16.432 1.00 95.56 86 PHE A N 1
ATOM 693 C CA . PHE A 1 86 ? -1.470 2.105 -15.082 1.00 95.56 86 PHE A CA 1
ATOM 694 C C . PHE A 1 86 ? -2.385 1.241 -14.198 1.00 95.56 86 PHE A C 1
ATOM 696 O O . PHE A 1 86 ? -2.787 1.683 -13.122 1.00 95.56 86 PHE A O 1
ATOM 703 N N . ARG A 1 87 ? -2.705 0.017 -14.632 1.00 96.19 87 ARG A N 1
ATOM 704 C CA . ARG A 1 87 ? -3.449 -0.982 -13.855 1.00 96.19 87 ARG A CA 1
ATOM 705 C C . ARG A 1 87 ? -2.486 -1.971 -13.208 1.00 96.19 87 ARG A C 1
ATOM 707 O O . ARG A 1 87 ? -2.240 -3.056 -13.720 1.00 96.19 87 ARG A O 1
ATOM 714 N N . PHE A 1 88 ? -1.875 -1.563 -12.105 1.00 97.19 88 PHE A N 1
ATOM 715 C CA . PHE A 1 88 ? -0.880 -2.362 -11.390 1.00 97.19 88 PHE A CA 1
ATOM 716 C C . PHE A 1 88 ? -1.484 -3.618 -10.760 1.00 97.19 88 PHE A C 1
ATOM 718 O O . PHE A 1 88 ? -0.759 -4.578 -10.513 1.00 97.19 88 PHE A O 1
ATOM 725 N N . SER A 1 89 ? -2.796 -3.640 -10.515 1.00 97.38 89 SER A N 1
ATOM 726 C CA . SER A 1 89 ? -3.487 -4.852 -10.061 1.00 97.38 89 SER A CA 1
ATOM 727 C C . SER A 1 89 ? -3.363 -6.038 -11.023 1.00 97.38 89 SER A C 1
ATOM 729 O O . SER A 1 89 ? -3.407 -7.187 -10.579 1.00 97.38 89 SER A O 1
ATOM 731 N N . GLU A 1 90 ? -3.168 -5.776 -12.320 1.00 96.19 90 GLU A N 1
ATOM 732 C CA . GLU A 1 90 ? -2.973 -6.800 -13.350 1.00 96.19 90 GLU A CA 1
ATOM 733 C C . GLU A 1 90 ? -1.629 -7.523 -13.185 1.00 96.19 90 GLU A C 1
ATOM 735 O O . GLU A 1 90 ? -1.527 -8.686 -13.558 1.00 96.19 90 GLU A O 1
ATOM 740 N N . ILE A 1 91 ? -0.644 -6.870 -12.553 1.00 95.44 91 ILE A N 1
ATOM 741 C CA . ILE A 1 91 ? 0.684 -7.421 -12.234 1.00 95.44 91 ILE A CA 1
ATOM 742 C C . ILE A 1 91 ? 0.910 -7.588 -10.720 1.00 95.44 91 ILE A C 1
ATOM 744 O O . ILE A 1 91 ? 2.040 -7.543 -10.222 1.00 95.44 91 ILE A O 1
ATOM 748 N N . ALA A 1 92 ? -0.171 -7.705 -9.938 1.00 96.88 92 ALA A N 1
ATOM 749 C CA . ALA A 1 92 ? -0.089 -7.755 -8.478 1.00 96.88 92 ALA A CA 1
ATOM 750 C C . ALA A 1 92 ? 0.728 -8.955 -7.974 1.00 96.88 92 ALA A C 1
ATOM 752 O O . ALA A 1 92 ? 1.444 -8.832 -6.977 1.00 96.88 92 ALA A O 1
ATOM 753 N N . VAL A 1 93 ? 0.619 -10.102 -8.653 1.00 95.00 93 VAL A N 1
ATOM 754 C CA . VAL A 1 93 ? 1.339 -11.335 -8.300 1.00 95.00 93 VAL A CA 1
ATOM 755 C C . VAL A 1 93 ? 2.835 -11.114 -8.469 1.00 95.00 93 VAL A C 1
ATOM 757 O O . VAL A 1 93 ? 3.605 -11.333 -7.539 1.00 95.00 93 VAL A O 1
ATOM 760 N N . GLU A 1 94 ? 3.235 -10.571 -9.609 1.00 94.81 94 GLU A N 1
ATOM 761 C CA . GLU A 1 94 ? 4.625 -10.337 -9.956 1.00 94.81 94 GLU A CA 1
ATOM 762 C C . GLU A 1 94 ? 5.250 -9.256 -9.076 1.00 94.81 94 GLU A C 1
ATOM 764 O O . GLU A 1 94 ? 6.376 -9.421 -8.619 1.00 94.81 94 GLU A O 1
ATOM 769 N N . LEU A 1 95 ? 4.516 -8.186 -8.752 1.00 95.25 95 LEU A N 1
ATOM 770 C CA . LEU A 1 95 ? 4.965 -7.177 -7.786 1.00 95.25 95 LEU A CA 1
ATOM 771 C C . LEU A 1 95 ? 5.170 -7.764 -6.383 1.00 95.25 95 LEU A C 1
ATOM 773 O O . LEU A 1 95 ? 6.134 -7.414 -5.695 1.00 95.25 95 LEU A O 1
ATOM 777 N N . ASN A 1 96 ? 4.273 -8.646 -5.943 1.00 94.31 96 ASN A N 1
ATOM 778 C CA . ASN A 1 96 ? 4.369 -9.299 -4.643 1.00 94.31 96 ASN A CA 1
ATOM 779 C C . ASN A 1 96 ? 5.534 -10.301 -4.582 1.00 94.31 96 ASN A C 1
ATOM 781 O O . ASN A 1 96 ? 6.295 -10.313 -3.612 1.00 94.31 96 ASN A O 1
ATOM 785 N N . ASP A 1 97 ? 5.712 -11.101 -5.629 1.00 91.94 97 ASP A N 1
ATOM 786 C CA . ASP A 1 97 ? 6.822 -12.046 -5.743 1.00 91.94 97 ASP A CA 1
ATOM 787 C C . ASP A 1 97 ? 8.155 -11.312 -5.827 1.00 91.94 97 ASP A C 1
ATOM 789 O O . ASP A 1 97 ? 9.111 -11.650 -5.124 1.00 91.94 97 ASP A O 1
ATOM 793 N N . TRP A 1 98 ? 8.199 -10.232 -6.604 1.00 92.19 98 TRP A N 1
ATOM 794 C CA . TRP A 1 98 ? 9.371 -9.383 -6.702 1.00 92.19 98 TRP A CA 1
ATOM 795 C C . TRP A 1 98 ? 9.735 -8.748 -5.361 1.00 92.19 98 TRP A C 1
ATOM 797 O O . TRP A 1 98 ? 10.901 -8.771 -4.964 1.00 92.19 98 TRP A O 1
ATOM 807 N N . ARG A 1 99 ? 8.745 -8.285 -4.585 1.00 92.44 99 ARG A N 1
ATOM 808 C CA . ARG A 1 99 ? 8.969 -7.840 -3.203 1.00 92.44 99 ARG A CA 1
ATOM 809 C C . ARG A 1 99 ? 9.617 -8.935 -2.350 1.00 92.44 99 ARG A C 1
ATOM 811 O O . ARG A 1 99 ? 10.536 -8.634 -1.588 1.00 92.44 99 ARG A O 1
ATOM 818 N N . ASN A 1 100 ? 9.161 -10.183 -2.457 1.00 89.81 100 ASN A N 1
ATOM 819 C CA . ASN A 1 100 ? 9.727 -11.302 -1.695 1.00 89.81 100 ASN A CA 1
ATOM 820 C C . ASN A 1 100 ? 11.175 -11.593 -2.102 1.00 89.81 100 ASN A C 1
ATOM 822 O O . ASN A 1 100 ? 12.021 -11.826 -1.237 1.00 89.81 100 ASN A O 1
ATOM 826 N N . ILE A 1 101 ? 11.475 -11.519 -3.398 1.00 89.62 101 ILE A N 1
ATOM 827 C CA . ILE A 1 101 ? 12.830 -11.692 -3.929 1.00 89.62 101 ILE A CA 1
ATOM 828 C C . ILE A 1 101 ? 13.756 -10.588 -3.412 1.00 89.62 101 ILE A C 1
ATOM 830 O O . ILE A 1 101 ? 14.823 -10.892 -2.880 1.00 89.62 101 ILE A O 1
ATOM 834 N N . ILE A 1 102 ? 13.338 -9.319 -3.484 1.00 89.62 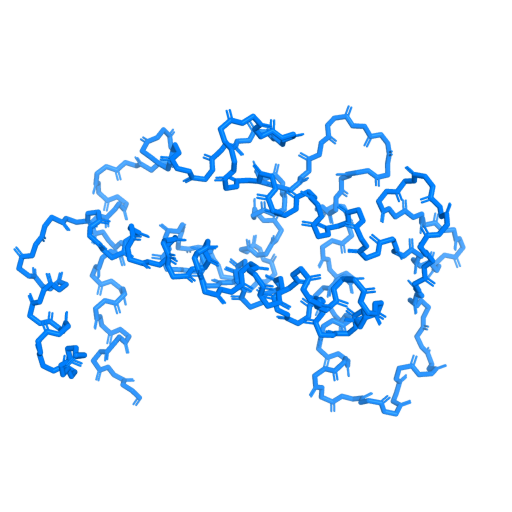102 ILE A N 1
ATOM 835 C CA . ILE A 1 102 ? 14.115 -8.190 -2.947 1.00 89.62 102 ILE A CA 1
ATOM 836 C C . ILE A 1 102 ? 14.376 -8.385 -1.446 1.00 89.62 102 ILE A C 1
ATOM 838 O O . ILE A 1 102 ? 15.499 -8.193 -0.984 1.00 89.62 102 ILE A O 1
ATOM 842 N N . ALA A 1 103 ? 13.348 -8.765 -0.681 1.00 87.25 103 ALA A N 1
ATOM 843 C CA . ALA A 1 103 ? 13.434 -8.868 0.772 1.00 87.25 103 ALA A CA 1
ATOM 844 C C . ALA A 1 103 ? 14.272 -10.062 1.264 1.00 87.25 103 ALA A C 1
ATOM 846 O O . ALA A 1 103 ? 14.890 -9.972 2.326 1.00 87.25 103 ALA A O 1
ATOM 847 N N . HIS A 1 104 ? 14.278 -11.183 0.533 1.00 85.00 104 HIS A N 1
ATOM 848 C CA . HIS A 1 104 ? 14.781 -12.462 1.054 1.00 85.00 104 HIS A CA 1
ATOM 849 C C . HIS A 1 104 ? 15.781 -13.188 0.146 1.00 85.00 104 HIS A C 1
ATOM 851 O O . HIS A 1 104 ? 16.454 -14.106 0.608 1.00 85.00 104 HIS A O 1
ATOM 857 N N . GLN A 1 105 ? 15.895 -12.811 -1.130 1.00 81.38 105 GLN A N 1
ATOM 858 C CA . GLN A 1 105 ? 16.639 -13.565 -2.147 1.00 81.38 105 GLN A CA 1
ATOM 859 C C . GLN A 1 105 ? 17.467 -12.643 -3.056 1.00 81.38 105 GLN A C 1
ATOM 861 O O . GLN A 1 105 ? 17.484 -12.795 -4.276 1.00 81.38 105 GLN A O 1
ATOM 866 N N . TYR A 1 106 ? 18.181 -11.684 -2.459 1.00 71.69 106 TYR A N 1
ATOM 867 C CA . TYR A 1 106 ? 18.866 -10.601 -3.177 1.00 71.69 106 TYR A CA 1
ATOM 868 C C . TYR A 1 106 ? 19.757 -11.055 -4.349 1.00 71.69 106 TYR A C 1
ATOM 870 O O . TYR A 1 106 ? 19.814 -10.372 -5.365 1.00 71.69 106 TYR A O 1
ATOM 878 N N . ILE A 1 107 ? 20.440 -12.201 -4.244 1.00 70.56 107 ILE A N 1
ATOM 879 C CA . ILE A 1 107 ? 21.276 -12.737 -5.336 1.00 70.56 107 ILE A CA 1
ATOM 880 C C . ILE A 1 107 ? 20.416 -13.340 -6.458 1.00 70.56 107 ILE A C 1
ATOM 882 O O . ILE A 1 107 ? 20.728 -13.158 -7.634 1.00 70.56 107 ILE A O 1
ATOM 886 N N . SER A 1 108 ? 19.314 -14.010 -6.113 1.00 70.69 108 SER A N 1
ATOM 887 C CA . SER A 1 108 ? 18.422 -14.666 -7.075 1.00 70.69 108 SER A CA 1
ATOM 888 C C . SER A 1 108 ? 17.751 -13.683 -8.027 1.00 70.69 108 SER A C 1
ATOM 890 O O . SER A 1 108 ? 17.396 -14.082 -9.130 1.00 70.69 108 SER A O 1
ATOM 892 N N . LYS A 1 109 ? 17.657 -12.393 -7.662 1.00 72.25 109 LYS A N 1
ATOM 893 C CA . LYS A 1 109 ? 17.085 -11.325 -8.502 1.00 72.25 109 LYS A CA 1
ATOM 894 C C . LYS A 1 109 ? 17.648 -11.289 -9.928 1.00 72.25 109 LYS A C 1
ATOM 896 O O . LYS A 1 109 ? 16.926 -10.938 -10.850 1.00 72.25 109 LYS A O 1
ATOM 901 N N . LEU A 1 110 ? 18.911 -11.690 -10.111 1.00 71.12 110 LEU A N 1
ATOM 902 C CA . LEU A 1 110 ? 19.587 -11.731 -11.414 1.00 71.12 110 LEU A CA 1
ATOM 903 C C . LEU A 1 110 ? 18.991 -12.762 -12.388 1.00 71.12 110 LEU A C 1
ATOM 905 O O . LEU A 1 110 ? 19.266 -12.690 -13.581 1.00 71.12 110 LEU A O 1
ATOM 909 N N . GLY A 1 111 ? 18.208 -13.724 -11.892 1.00 72.81 111 GLY A N 1
ATOM 910 C CA . GLY A 1 111 ? 17.554 -14.759 -12.695 1.00 72.81 111 GLY A CA 1
ATOM 911 C C . GLY A 1 111 ? 16.084 -14.486 -13.017 1.00 72.81 111 GLY A C 1
ATOM 912 O O . GLY A 1 111 ? 15.445 -15.348 -13.615 1.00 72.81 111 GLY A O 1
ATOM 913 N N . HIS A 1 112 ? 15.529 -13.340 -12.612 1.00 78.69 112 HIS A N 1
ATOM 914 C CA . HIS A 1 112 ? 14.111 -13.032 -12.801 1.00 78.69 112 HIS A CA 1
ATOM 915 C C . HIS A 1 112 ? 13.879 -12.007 -13.910 1.00 78.69 112 HIS A C 1
ATOM 917 O O . HIS A 1 112 ? 14.635 -11.053 -14.082 1.00 78.69 112 HIS A O 1
ATOM 923 N N . SER A 1 113 ? 12.764 -12.178 -14.614 1.00 85.44 113 SER A N 1
ATOM 924 C CA . SER A 1 113 ? 12.297 -11.301 -15.688 1.00 85.44 113 SER A CA 1
ATOM 925 C C . SER A 1 113 ? 11.535 -10.080 -15.148 1.00 85.44 113 SER A C 1
ATOM 927 O O . SER A 1 113 ? 10.401 -9.816 -15.543 1.00 85.44 113 SER A O 1
ATOM 929 N N . PHE A 1 114 ? 12.143 -9.341 -14.216 1.00 90.81 114 PHE A N 1
ATOM 930 C CA . PHE A 1 114 ? 11.583 -8.104 -13.666 1.00 90.81 114 PHE A CA 1
ATOM 931 C C . PHE A 1 114 ? 12.647 -7.005 -13.658 1.00 90.81 114 PHE A C 1
ATOM 933 O O . PHE A 1 114 ? 13.746 -7.195 -13.138 1.00 90.81 114 PHE A O 1
ATOM 940 N N . GLY A 1 115 ? 12.325 -5.849 -14.231 1.00 91.38 115 GLY A N 1
ATOM 941 C CA . GLY A 1 115 ? 13.242 -4.722 -14.367 1.00 91.38 115 GLY A CA 1
ATOM 942 C C . GLY A 1 115 ? 12.613 -3.387 -13.989 1.00 91.38 115 GLY A C 1
ATOM 943 O O . GLY A 1 115 ? 11.401 -3.268 -13.795 1.00 91.38 115 GLY A O 1
ATOM 944 N N . TYR A 1 116 ? 13.464 -2.366 -13.903 1.00 94.12 116 TYR A N 1
ATOM 945 C CA . TYR A 1 116 ? 13.050 -0.989 -13.665 1.00 94.12 116 TYR A CA 1
ATOM 946 C C . TYR A 1 116 ? 13.481 -0.107 -14.827 1.00 94.12 116 TYR A C 1
ATOM 948 O O . TYR A 1 116 ? 14.640 -0.155 -15.234 1.00 94.12 116 TYR A O 1
ATOM 956 N N . ASP A 1 117 ? 12.577 0.743 -15.297 1.00 95.44 117 ASP A N 1
ATOM 957 C CA . ASP A 1 117 ? 12.894 1.794 -16.256 1.00 95.44 117 ASP A CA 1
ATOM 958 C C . ASP A 1 117 ? 12.119 3.064 -15.891 1.00 95.44 117 ASP A C 1
ATOM 960 O O . ASP A 1 117 ? 10.893 3.103 -15.929 1.00 95.44 117 ASP A O 1
ATOM 964 N N . TYR A 1 118 ? 12.841 4.117 -15.505 1.00 96.19 118 TYR A N 1
ATOM 965 C CA . TYR A 1 118 ? 12.246 5.412 -15.156 1.00 96.19 118 TYR A CA 1
ATOM 966 C C . TYR A 1 118 ? 11.861 6.242 -16.392 1.00 96.19 118 TYR A C 1
ATOM 968 O O . TYR A 1 118 ? 11.206 7.273 -16.247 1.00 96.19 118 TYR A O 1
ATOM 976 N N . SER A 1 119 ? 12.278 5.826 -17.593 1.00 96.25 119 SER A N 1
ATOM 977 C CA . SER A 1 119 ? 12.071 6.563 -18.842 1.00 96.25 119 SER A CA 1
ATOM 978 C C . SER A 1 119 ? 10.775 6.203 -19.572 1.00 96.25 119 SER A C 1
ATOM 980 O O . SER A 1 119 ? 10.293 7.013 -20.368 1.00 96.25 119 SER A O 1
ATOM 982 N N . ILE A 1 120 ? 10.173 5.038 -19.291 1.00 96.00 120 ILE A N 1
ATOM 983 C CA . ILE A 1 120 ? 8.888 4.667 -19.897 1.00 96.00 120 ILE A CA 1
ATOM 984 C C . ILE A 1 120 ? 7.772 5.599 -19.406 1.00 96.00 120 ILE A C 1
ATOM 986 O O . ILE A 1 120 ? 7.729 6.003 -18.243 1.00 96.00 120 ILE A O 1
ATOM 990 N N . SER A 1 121 ? 6.851 5.947 -20.304 1.00 95.06 121 SER A N 1
ATOM 991 C CA . SER A 1 121 ? 5.738 6.867 -20.022 1.00 95.06 121 SER A CA 1
ATOM 992 C C . SER A 1 121 ? 4.528 6.193 -19.358 1.00 95.06 121 SER A C 1
ATOM 994 O O . SER A 1 121 ? 3.585 6.874 -18.936 1.00 95.06 121 SER A O 1
ATOM 996 N N . THR A 1 122 ? 4.547 4.864 -19.280 1.00 96.31 122 THR A N 1
ATOM 997 C CA . THR A 1 122 ? 3.570 4.003 -18.608 1.00 96.31 122 THR A CA 1
ATOM 998 C C . THR A 1 122 ? 4.053 3.611 -17.215 1.00 96.31 122 THR A C 1
ATOM 1000 O O . THR A 1 122 ? 5.239 3.684 -16.905 1.00 96.31 122 THR A O 1
ATOM 1003 N N . GLY A 1 123 ? 3.131 3.202 -16.343 1.00 95.88 123 GLY A N 1
ATOM 1004 C CA . GLY A 1 123 ? 3.481 2.687 -15.020 1.00 95.88 123 GLY A CA 1
ATOM 1005 C C . GLY A 1 123 ? 4.247 1.371 -15.087 1.00 95.88 123 GLY A C 1
ATOM 1006 O O . GLY A 1 123 ? 5.181 1.167 -14.316 1.00 95.88 123 GLY A O 1
ATOM 1007 N N . TYR A 1 124 ? 3.888 0.507 -16.030 1.00 97.06 124 TYR A N 1
ATOM 1008 C CA . TYR A 1 124 ? 4.638 -0.691 -16.369 1.00 97.06 124 TYR A CA 1
ATOM 1009 C C . TYR A 1 124 ? 4.392 -1.089 -17.829 1.00 97.06 124 TYR A C 1
ATOM 1011 O O . TYR A 1 124 ? 3.377 -0.706 -18.414 1.00 97.06 124 TYR A O 1
ATOM 1019 N N . ASN A 1 125 ? 5.300 -1.895 -18.379 1.00 94.94 125 ASN A N 1
ATOM 1020 C CA . ASN A 1 125 ? 5.121 -2.632 -19.627 1.00 94.94 125 ASN A CA 1
ATOM 1021 C C . ASN A 1 125 ? 5.381 -4.119 -19.375 1.00 94.94 125 ASN A C 1
ATOM 1023 O O . ASN A 1 125 ? 6.304 -4.472 -18.640 1.00 94.94 125 ASN A O 1
ATOM 1027 N N . ALA A 1 126 ? 4.583 -4.981 -20.001 1.00 89.50 126 ALA A N 1
ATOM 1028 C CA . ALA A 1 126 ? 4.776 -6.425 -19.985 1.00 89.50 126 ALA A CA 1
ATOM 1029 C C . ALA A 1 126 ? 5.026 -6.908 -21.419 1.00 89.50 126 ALA A C 1
ATOM 1031 O O . ALA A 1 126 ? 4.118 -6.911 -22.247 1.00 89.50 126 ALA A O 1
ATOM 1032 N N . GLU A 1 127 ? 6.260 -7.311 -21.718 1.00 83.19 127 GLU A N 1
ATOM 1033 C CA . GLU A 1 127 ? 6.654 -7.827 -23.031 1.00 83.19 127 GLU A CA 1
ATOM 1034 C C . GLU A 1 127 ? 7.410 -9.143 -22.858 1.00 83.19 127 GLU A C 1
ATOM 1036 O O . GLU A 1 127 ? 8.359 -9.219 -22.084 1.00 83.19 127 GLU A O 1
ATOM 1041 N N . ASN A 1 128 ? 7.013 -10.192 -23.588 1.00 74.06 128 ASN A N 1
ATOM 1042 C CA . ASN A 1 128 ? 7.733 -11.474 -23.636 1.00 74.06 128 ASN A CA 1
ATOM 1043 C C . ASN A 1 128 ? 8.088 -12.055 -22.249 1.00 74.06 128 ASN A C 1
ATOM 1045 O O . ASN A 1 128 ? 9.210 -12.508 -22.025 1.00 74.06 128 ASN A O 1
ATOM 1049 N N . SER A 1 129 ? 7.132 -12.020 -21.314 1.00 81.19 129 SER A N 1
ATOM 1050 C CA . SER A 1 129 ? 7.297 -12.476 -19.921 1.00 81.19 129 SER A CA 1
ATOM 1051 C C . SER A 1 129 ? 8.262 -11.644 -19.064 1.00 81.19 129 SER A C 1
ATOM 1053 O O . SER A 1 129 ? 8.607 -12.072 -17.964 1.00 81.19 129 SER A O 1
ATOM 1055 N N . ILE A 1 130 ? 8.679 -10.465 -19.533 1.00 89.00 130 ILE A N 1
ATOM 1056 C CA . ILE A 1 130 ? 9.446 -9.487 -18.764 1.00 89.00 130 ILE A CA 1
ATOM 1057 C C . ILE A 1 130 ? 8.526 -8.336 -18.371 1.00 89.00 130 ILE A C 1
ATOM 1059 O O . ILE A 1 130 ? 7.887 -7.721 -19.226 1.00 89.00 130 ILE A O 1
ATOM 1063 N N . ILE A 1 131 ? 8.487 -8.030 -17.075 1.00 94.44 131 ILE A N 1
ATOM 1064 C CA . ILE A 1 131 ? 7.821 -6.832 -16.563 1.00 94.44 131 ILE A CA 1
ATOM 1065 C C . ILE A 1 131 ? 8.867 -5.751 -16.346 1.00 94.44 131 ILE A C 1
ATOM 1067 O O . ILE A 1 131 ? 9.822 -5.934 -15.591 1.00 94.44 131 ILE A O 1
ATOM 1071 N N . ILE A 1 132 ? 8.663 -4.608 -16.988 1.00 95.75 132 ILE A N 1
ATOM 1072 C CA . ILE A 1 132 ? 9.442 -3.396 -16.760 1.00 95.75 132 ILE A CA 1
ATOM 1073 C C . ILE A 1 132 ? 8.547 -2.400 -16.036 1.00 95.75 132 ILE A C 1
ATOM 1075 O O . ILE A 1 132 ? 7.570 -1.909 -16.598 1.00 95.75 132 ILE A O 1
ATOM 1079 N N . LEU A 1 133 ? 8.867 -2.119 -14.777 1.00 97.38 133 LEU A N 1
ATOM 1080 C CA . LEU A 1 133 ? 8.138 -1.170 -13.940 1.00 97.38 133 LEU A CA 1
ATOM 1081 C C . LEU A 1 133 ? 8.795 0.210 -14.019 1.00 97.38 133 LEU A C 1
ATOM 1083 O O . LEU A 1 133 ? 10.014 0.310 -13.895 1.00 97.38 133 LEU A O 1
ATOM 1087 N N . ASN A 1 134 ? 8.000 1.275 -14.102 1.00 97.81 134 ASN A N 1
ATOM 1088 C CA . ASN A 1 134 ? 8.446 2.620 -13.757 1.00 97.81 134 ASN A CA 1
ATOM 1089 C C . ASN A 1 134 ? 8.180 2.875 -12.263 1.00 97.81 134 ASN A C 1
ATOM 1091 O O . ASN A 1 134 ? 7.034 3.140 -11.874 1.00 97.81 134 ASN A O 1
ATOM 1095 N N . PRO A 1 135 ? 9.207 2.823 -11.389 1.00 97.56 135 PRO A N 1
ATOM 1096 C CA . PRO A 1 135 ? 8.985 2.911 -9.949 1.00 97.56 135 PRO A CA 1
ATOM 1097 C C . PRO A 1 135 ? 8.505 4.297 -9.515 1.00 97.56 135 PRO A C 1
ATOM 1099 O O . PRO A 1 135 ? 7.815 4.412 -8.502 1.00 97.56 135 PRO A O 1
ATOM 1102 N N . GLN A 1 136 ? 8.855 5.348 -10.267 1.00 97.81 136 GLN A N 1
ATOM 1103 C CA . GLN A 1 136 ? 8.387 6.701 -9.987 1.00 97.81 136 GLN A CA 1
ATOM 1104 C C . GLN A 1 136 ? 6.885 6.812 -10.244 1.00 97.81 136 GLN A C 1
ATOM 1106 O O . GLN A 1 136 ? 6.164 7.283 -9.369 1.00 97.81 136 GLN A O 1
ATOM 1111 N N . ILE A 1 137 ? 6.399 6.343 -11.395 1.00 97.19 137 ILE A N 1
ATOM 1112 C CA . ILE A 1 137 ? 4.964 6.388 -11.703 1.00 97.19 137 ILE A CA 1
ATOM 1113 C C . ILE A 1 137 ? 4.175 5.527 -10.712 1.00 97.19 137 ILE A C 1
ATOM 1115 O O . ILE A 1 137 ? 3.142 5.968 -10.209 1.00 97.19 137 ILE A O 1
ATOM 1119 N N . PHE A 1 138 ? 4.675 4.335 -10.371 1.00 97.75 138 PHE A N 1
ATOM 1120 C CA . PHE A 1 138 ? 4.042 3.492 -9.355 1.00 97.75 138 PHE A CA 1
ATOM 1121 C C . PHE A 1 138 ? 3.934 4.206 -7.999 1.00 97.75 138 PHE A C 1
ATOM 1123 O O . PHE A 1 138 ? 2.870 4.214 -7.376 1.00 97.75 138 PHE A O 1
ATOM 1130 N N . PHE A 1 139 ? 5.009 4.872 -7.565 1.00 97.94 139 PHE A N 1
ATOM 1131 C CA . PHE A 1 139 ? 4.998 5.676 -6.348 1.00 97.94 139 PHE A CA 1
ATOM 1132 C C . PHE A 1 139 ? 4.030 6.863 -6.431 1.00 97.94 139 PHE A C 1
ATOM 1134 O O . PHE A 1 139 ? 3.285 7.095 -5.482 1.00 97.94 139 PHE A O 1
ATOM 1141 N N . GLU A 1 140 ? 4.008 7.600 -7.542 1.00 96.38 140 GLU A N 1
ATOM 1142 C CA . GLU A 1 140 ? 3.093 8.729 -7.739 1.00 96.38 140 GLU A CA 1
ATOM 1143 C C . GLU A 1 140 ? 1.627 8.293 -7.659 1.00 96.38 140 GLU A C 1
ATOM 1145 O O . GLU A 1 140 ? 0.820 8.972 -7.022 1.00 96.38 140 GLU A O 1
ATOM 1150 N N . GLN A 1 141 ? 1.290 7.141 -8.241 1.00 95.94 141 GLN A N 1
ATOM 1151 C CA . GLN A 1 141 ? -0.059 6.583 -8.179 1.00 95.94 141 GLN A CA 1
ATOM 1152 C C . GLN A 1 141 ? -0.427 6.158 -6.758 1.00 95.94 141 GLN A C 1
ATOM 1154 O O . GLN A 1 141 ? -1.467 6.582 -6.251 1.00 95.94 141 GLN A O 1
ATOM 1159 N N . PHE A 1 142 ? 0.461 5.435 -6.069 1.00 97.50 142 PHE A N 1
ATOM 1160 C CA . PHE A 1 142 ? 0.285 5.097 -4.654 1.00 97.50 142 PHE A CA 1
ATOM 1161 C C . PHE A 1 142 ? 0.097 6.343 -3.776 1.00 97.50 142 PHE A C 1
ATOM 1163 O O . PHE A 1 142 ? -0.804 6.386 -2.939 1.00 97.50 142 PHE A O 1
ATOM 1170 N N . LYS A 1 143 ? 0.936 7.366 -3.971 1.00 96.56 143 LYS A N 1
ATOM 1171 C CA . LY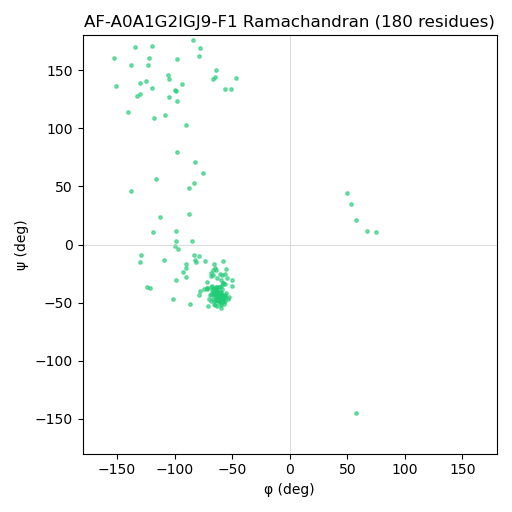S A 1 143 ? 0.886 8.618 -3.214 1.00 96.56 143 LYS A CA 1
ATOM 1172 C C . LYS A 1 143 ? -0.429 9.358 -3.454 1.00 96.56 143 LYS A C 1
ATOM 1174 O O . LYS A 1 143 ? -1.010 9.872 -2.501 1.00 96.56 143 LYS A O 1
ATOM 1179 N N . SER A 1 144 ? -0.916 9.379 -4.696 1.00 95.12 144 SER A N 1
ATOM 1180 C CA . SER A 1 144 ? -2.133 10.111 -5.060 1.00 95.12 144 SER A CA 1
ATOM 1181 C C . SER A 1 144 ? -3.380 9.633 -4.308 1.00 95.12 144 SER A C 1
ATOM 1183 O O . SER A 1 144 ? -4.272 10.439 -4.058 1.00 95.12 144 SER A O 1
ATOM 1185 N N . ALA A 1 145 ? -3.404 8.378 -3.837 1.00 94.69 145 ALA A N 1
ATOM 1186 C CA . ALA A 1 145 ? -4.468 7.852 -2.981 1.00 94.69 145 ALA A CA 1
ATOM 1187 C C . ALA A 1 145 ? -4.694 8.674 -1.700 1.00 94.69 145 ALA A C 1
ATOM 1189 O O . ALA A 1 145 ? -5.790 8.642 -1.145 1.00 94.69 145 ALA A O 1
ATOM 1190 N N . PHE A 1 146 ? -3.668 9.387 -1.221 1.00 94.62 146 PHE A N 1
ATOM 1191 C CA . PHE A 1 146 ? -3.690 10.198 0.001 1.00 94.62 146 PHE A CA 1
ATOM 1192 C C . PHE A 1 146 ? -3.955 11.687 -0.256 1.00 94.62 146 PHE A C 1
ATOM 1194 O O . PHE A 1 146 ? -4.035 12.458 0.703 1.00 94.62 146 PHE A O 1
ATOM 1201 N N . GLU A 1 147 ? -4.055 12.098 -1.522 1.00 90.38 147 GLU A N 1
ATOM 1202 C CA . GLU A 1 147 ? -4.210 13.490 -1.933 1.00 90.38 147 GLU A CA 1
ATOM 1203 C C . GLU A 1 147 ? -5.653 13.780 -2.379 1.00 90.38 147 GLU A C 1
ATOM 1205 O O . GLU A 1 147 ? -6.268 12.999 -3.101 1.00 90.38 147 GLU A O 1
ATOM 1210 N N . ASN A 1 148 ? -6.166 14.973 -2.048 1.00 74.69 148 ASN A N 1
ATOM 1211 C CA . ASN A 1 148 ? -7.542 15.405 -2.361 1.00 74.69 148 ASN A CA 1
ATOM 1212 C C . ASN A 1 148 ? -7.908 15.385 -3.862 1.00 74.69 148 ASN A C 1
ATOM 1214 O O . ASN A 1 148 ? -9.077 15.524 -4.213 1.00 74.69 148 ASN A O 1
ATOM 1218 N N . LYS A 1 149 ? -6.922 15.266 -4.757 1.00 73.88 149 LYS A N 1
ATOM 1219 C CA . LYS A 1 149 ? -7.103 15.104 -6.206 1.00 73.88 149 LYS A CA 1
ATOM 1220 C C . LYS A 1 149 ? -6.555 13.745 -6.642 1.00 73.88 149 LYS A C 1
ATOM 1222 O O . LYS A 1 149 ? -5.653 13.694 -7.480 1.00 73.88 149 LYS A O 1
ATOM 1227 N N . SER A 1 150 ? -7.059 12.674 -6.026 1.00 73.69 150 SER A N 1
ATOM 1228 C CA . SER A 1 150 ? -6.630 11.312 -6.345 1.00 73.69 150 SER A CA 1
ATOM 1229 C C . SER A 1 150 ? -6.701 11.066 -7.853 1.00 73.69 150 SER A C 1
ATOM 1231 O O . SER A 1 150 ? -7.684 11.413 -8.510 1.00 73.69 150 SER A O 1
ATOM 1233 N N . LYS A 1 151 ? -5.635 10.480 -8.404 1.00 76.25 151 LYS A N 1
ATOM 1234 C CA . LYS A 1 151 ? -5.574 10.044 -9.807 1.00 76.25 151 LYS A CA 1
ATOM 1235 C C . LYS A 1 151 ? -6.166 8.643 -9.990 1.00 76.25 151 LYS A C 1
ATOM 1237 O O . LYS A 1 151 ? -6.097 8.092 -11.087 1.00 76.25 151 LYS A O 1
ATOM 1242 N N . THR A 1 152 ? -6.686 8.058 -8.915 1.00 81.62 152 THR A N 1
ATOM 1243 C CA . THR A 1 152 ? -7.082 6.654 -8.838 1.00 81.62 152 THR A CA 1
ATOM 1244 C C . THR A 1 152 ? -8.566 6.539 -8.530 1.00 81.62 152 THR A C 1
ATOM 1246 O O . THR A 1 152 ? -9.251 7.528 -8.256 1.00 81.62 152 THR A O 1
ATOM 1249 N N . LYS A 1 153 ? -9.088 5.317 -8.619 1.00 83.69 153 LYS A N 1
ATOM 1250 C CA . LYS A 1 153 ? -10.522 5.035 -8.497 1.00 83.69 153 LYS A CA 1
ATOM 1251 C C . LYS A 1 153 ? -11.146 5.542 -7.193 1.00 83.69 153 LYS A C 1
ATOM 1253 O O . LYS A 1 153 ? -12.318 5.919 -7.190 1.00 83.69 153 LYS A O 1
ATOM 1258 N N . ARG A 1 154 ? -10.399 5.523 -6.085 1.00 86.81 154 ARG A N 1
ATOM 1259 C CA . ARG A 1 154 ? -10.856 5.972 -4.765 1.00 86.81 154 ARG A CA 1
ATOM 1260 C C . ARG A 1 154 ? -9.778 6.774 -4.051 1.00 86.81 154 ARG A C 1
ATOM 1262 O O . ARG A 1 154 ? -8.582 6.585 -4.252 1.00 86.81 154 ARG A O 1
ATOM 1269 N N . HIS A 1 155 ? -10.224 7.644 -3.158 1.00 92.50 155 HIS A N 1
ATOM 1270 C CA . HIS A 1 155 ? -9.372 8.378 -2.236 1.00 92.50 155 HIS A CA 1
ATOM 1271 C C . HIS A 1 155 ? -9.394 7.680 -0.871 1.00 92.50 155 HIS A C 1
ATOM 1273 O O . HIS A 1 155 ? -10.458 7.319 -0.367 1.00 92.50 155 HIS A O 1
ATOM 1279 N N . ILE A 1 156 ? -8.226 7.448 -0.265 1.00 93.06 156 ILE A N 1
ATOM 1280 C CA . ILE A 1 156 ? -8.119 6.586 0.922 1.00 93.06 156 ILE A CA 1
ATOM 1281 C C . ILE A 1 156 ? -8.821 7.176 2.150 1.00 93.06 156 ILE A C 1
ATOM 1283 O O . ILE A 1 156 ? -9.285 6.440 3.020 1.00 93.06 156 ILE A O 1
ATOM 1287 N N . TRP A 1 157 ? -8.942 8.504 2.207 1.00 94.00 157 TRP A N 1
ATOM 1288 C CA . TRP A 1 15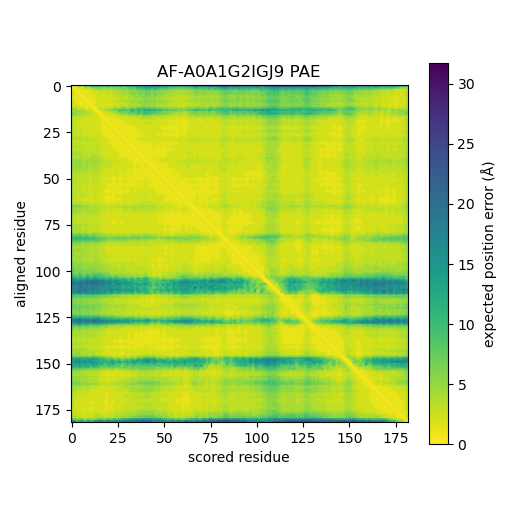7 ? -9.641 9.206 3.283 1.00 94.00 157 TRP A CA 1
ATOM 1289 C C . TRP A 1 157 ? -11.168 9.070 3.199 1.00 94.00 157 TRP A C 1
ATOM 1291 O O . TRP A 1 157 ? -11.847 9.279 4.200 1.00 94.00 157 TRP A O 1
ATOM 1301 N N . ASP A 1 158 ? -11.701 8.609 2.064 1.00 92.12 158 ASP A N 1
ATOM 1302 C CA . ASP A 1 158 ? -13.120 8.287 1.879 1.00 92.12 158 ASP A CA 1
ATOM 1303 C C . ASP A 1 158 ? -13.449 6.839 2.293 1.00 92.12 158 ASP A C 1
ATOM 1305 O O . ASP A 1 158 ? -14.411 6.232 1.816 1.00 92.12 158 ASP A O 1
ATOM 1309 N N . TYR A 1 159 ? -12.671 6.260 3.214 1.00 91.44 159 TYR A N 1
ATOM 1310 C CA . TYR A 1 159 ? -12.834 4.879 3.684 1.00 91.44 159 TYR A CA 1
ATOM 1311 C C . TYR A 1 159 ? -14.248 4.576 4.210 1.00 91.44 159 TYR A C 1
ATOM 1313 O O . TYR A 1 159 ? -14.717 3.451 4.064 1.00 91.44 159 TYR A O 1
ATOM 1321 N N . LYS A 1 160 ? -14.973 5.574 4.739 1.00 91.31 160 LYS A N 1
ATOM 1322 C CA . LYS A 1 160 ? -16.376 5.436 5.182 1.00 91.31 160 LYS A CA 1
ATOM 1323 C C . LYS A 1 160 ? -17.362 5.142 4.048 1.00 91.31 160 LYS A C 1
ATOM 1325 O O . LYS A 1 160 ? -18.450 4.652 4.301 1.00 91.31 160 LYS A O 1
ATOM 1330 N N . GLN A 1 161 ? -16.998 5.430 2.800 1.00 90.56 161 GLN A N 1
ATOM 1331 C CA . GLN A 1 161 ? -17.792 5.036 1.629 1.00 90.56 161 GLN A CA 1
ATOM 1332 C C . GLN A 1 161 ? -17.535 3.573 1.234 1.00 90.56 161 GLN A C 1
ATOM 1334 O O . GLN A 1 161 ? -18.272 3.001 0.436 1.00 90.56 161 GLN A O 1
ATOM 1339 N N . SER A 1 162 ? -16.459 2.979 1.759 1.00 88.19 162 SER A N 1
ATOM 1340 C CA . SER A 1 162 ? -15.996 1.632 1.417 1.00 88.19 162 SER A CA 1
ATOM 1341 C C . SER A 1 162 ? -16.207 0.615 2.540 1.00 88.19 162 SER A C 1
ATOM 1343 O O . SER A 1 162 ? -16.072 -0.578 2.284 1.00 88.19 162 SER A O 1
ATOM 1345 N N . LEU A 1 163 ? -16.505 1.072 3.758 1.00 93.62 163 LEU A N 1
ATOM 1346 C CA . LEU A 1 163 ? -16.662 0.248 4.953 1.00 93.62 163 LEU A CA 1
ATOM 1347 C C . LEU A 1 163 ? -17.970 0.587 5.664 1.00 93.62 163 LEU A C 1
ATOM 1349 O O . LEU A 1 163 ? -18.308 1.760 5.816 1.00 93.62 163 LEU A O 1
ATOM 1353 N N . THR A 1 164 ? -18.669 -0.437 6.143 1.00 95.12 164 THR A N 1
ATOM 1354 C CA . THR A 1 164 ? -19.786 -0.277 7.080 1.00 95.12 164 THR A CA 1
ATOM 1355 C C . THR A 1 164 ? -19.274 -0.043 8.505 1.00 95.12 164 THR A C 1
ATOM 1357 O O . THR A 1 164 ? -18.128 -0.369 8.827 1.00 95.12 164 THR A O 1
ATOM 1360 N N . ASP A 1 165 ? -20.125 0.476 9.393 1.00 94.56 165 ASP A N 1
ATOM 1361 C CA . ASP A 1 165 ? -19.771 0.674 10.808 1.00 94.56 165 ASP A CA 1
ATOM 1362 C C . ASP A 1 165 ? -19.379 -0.643 11.508 1.00 94.56 165 ASP A C 1
ATOM 1364 O O . ASP A 1 165 ? -18.453 -0.665 12.327 1.00 94.56 165 ASP A O 1
ATOM 1368 N N . ASP A 1 166 ? -20.018 -1.756 11.132 1.00 95.50 166 ASP A N 1
ATOM 1369 C CA . ASP A 1 166 ? -19.677 -3.096 11.623 1.00 95.50 166 ASP A CA 1
ATOM 1370 C C . ASP A 1 166 ? -18.267 -3.508 11.184 1.00 95.50 166 ASP A C 1
ATOM 1372 O O . ASP A 1 166 ? -17.474 -3.974 12.001 1.00 95.50 166 ASP A O 1
ATOM 1376 N N . GLN A 1 167 ? -17.911 -3.266 9.917 1.00 96.12 167 GLN A N 1
ATOM 1377 C CA . GLN A 1 167 ? -16.569 -3.557 9.402 1.00 96.12 167 GLN A CA 1
ATOM 1378 C C . GLN A 1 167 ? -15.500 -2.693 10.078 1.00 96.12 167 GLN A C 1
ATOM 1380 O O . GLN A 1 167 ? -14.422 -3.191 10.400 1.00 96.12 167 GLN A O 1
ATOM 1385 N N . ILE A 1 168 ? -15.789 -1.413 10.337 1.00 96.38 168 ILE A N 1
ATOM 1386 C CA . ILE A 1 168 ? -14.878 -0.520 11.071 1.00 96.38 168 ILE A CA 1
ATOM 1387 C C . ILE A 1 168 ? -14.675 -1.030 12.505 1.00 96.38 168 ILE A C 1
ATOM 1389 O O . ILE A 1 168 ? -13.549 -1.035 13.012 1.00 96.38 168 ILE A O 1
ATOM 1393 N N . THR A 1 169 ? -15.746 -1.481 13.156 1.00 95.44 169 THR A N 1
ATOM 1394 C CA . THR A 1 169 ? -15.690 -2.033 14.516 1.00 95.44 169 THR A CA 1
ATOM 1395 C C . THR A 1 169 ? -14.878 -3.326 14.555 1.00 95.44 169 THR A C 1
ATOM 1397 O O . THR A 1 169 ? -13.953 -3.444 15.359 1.00 95.44 169 THR A O 1
ATOM 1400 N N . GLU A 1 170 ? -15.133 -4.254 13.634 1.00 96.44 170 GLU A N 1
ATOM 1401 C CA . GLU A 1 170 ? -14.374 -5.501 13.509 1.00 96.44 170 GLU A CA 1
ATOM 1402 C C . GLU A 1 170 ? -12.880 -5.233 13.250 1.00 96.44 170 GLU A C 1
ATOM 1404 O O . GLU A 1 170 ? -11.998 -5.847 13.862 1.00 96.44 170 GLU A O 1
ATOM 1409 N N . ALA A 1 171 ? -12.577 -4.277 12.370 1.00 96.50 171 ALA A N 1
ATOM 1410 C CA . ALA A 1 171 ? -11.214 -3.868 12.062 1.00 96.50 171 ALA A CA 1
ATOM 1411 C C . ALA A 1 171 ? -10.491 -3.296 13.291 1.00 96.50 171 ALA A C 1
ATOM 1413 O O . ALA A 1 171 ? -9.356 -3.694 13.580 1.00 96.50 171 ALA A O 1
ATOM 1414 N N . LYS A 1 172 ? -11.174 -2.457 14.082 1.00 96.25 172 LYS A N 1
ATOM 1415 C CA . LYS A 1 172 ? -10.667 -1.937 15.361 1.00 96.25 172 LYS A CA 1
ATOM 1416 C C . LYS A 1 172 ? -10.318 -3.073 16.323 1.00 96.25 172 LYS A C 1
ATOM 1418 O O . LYS A 1 172 ? -9.228 -3.081 16.900 1.00 96.25 172 LYS A O 1
ATOM 1423 N N . GLU A 1 173 ? -11.219 -4.034 16.504 1.00 95.56 173 GLU A N 1
ATOM 1424 C CA . GLU A 1 173 ? -11.021 -5.159 17.423 1.00 95.56 173 GLU A CA 1
ATOM 1425 C C . GLU A 1 173 ? -9.829 -6.028 17.013 1.00 95.56 173 GLU A C 1
ATOM 1427 O O . GLU A 1 173 ? -8.950 -6.310 17.837 1.00 95.56 173 GLU A O 1
ATOM 1432 N N . LYS A 1 174 ? -9.741 -6.388 15.726 1.00 95.06 174 LYS A N 1
ATOM 1433 C CA . LYS A 1 174 ? -8.617 -7.159 15.173 1.00 95.06 174 LYS A CA 1
ATOM 1434 C C . LYS A 1 174 ? -7.293 -6.407 15.291 1.00 95.06 174 LYS A C 1
ATOM 1436 O O . LYS A 1 174 ? -6.282 -7.015 15.652 1.00 95.06 174 LYS A O 1
ATOM 1441 N N . PHE A 1 175 ? -7.286 -5.100 15.031 1.00 94.88 175 PHE A N 1
ATOM 1442 C CA . PHE A 1 175 ? -6.105 -4.258 15.214 1.00 94.88 175 PHE A CA 1
ATOM 1443 C C . PHE A 1 175 ? -5.645 -4.250 16.679 1.00 94.88 175 PHE A C 1
ATOM 1445 O O . PHE A 1 175 ? -4.474 -4.513 16.956 1.00 94.88 175 PHE A O 1
ATOM 1452 N N . ILE A 1 176 ? -6.559 -4.025 17.630 1.00 94.75 176 ILE A N 1
ATOM 1453 C CA . ILE A 1 176 ? -6.245 -4.021 19.068 1.00 94.75 176 ILE A CA 1
ATOM 1454 C C . ILE A 1 176 ? -5.714 -5.385 19.520 1.00 94.75 176 ILE A C 1
ATOM 1456 O O . ILE A 1 176 ? -4.746 -5.435 20.281 1.00 94.75 176 ILE A O 1
ATOM 1460 N N . ALA A 1 177 ? -6.314 -6.486 19.061 1.00 94.25 177 ALA A N 1
ATOM 1461 C CA . ALA A 1 177 ? -5.865 -7.833 19.399 1.00 94.25 177 ALA A CA 1
ATOM 1462 C C . ALA A 1 177 ? -4.412 -8.073 18.958 1.00 94.25 177 ALA A C 1
ATOM 1464 O O . ALA A 1 177 ? -3.590 -8.511 19.763 1.00 94.25 177 ALA A O 1
ATOM 1465 N N . LYS A 1 178 ? -4.060 -7.699 17.722 1.00 90.25 178 LYS A N 1
ATOM 1466 C CA . LYS A 1 178 ? -2.671 -7.773 17.238 1.00 90.25 178 LYS A CA 1
ATOM 1467 C C . LYS A 1 178 ? -1.735 -6.851 18.008 1.00 90.25 178 LYS A C 1
ATOM 1469 O O . LYS A 1 178 ? -0.633 -7.249 18.357 1.00 90.25 178 LYS A O 1
ATOM 1474 N N . PHE A 1 179 ? -2.177 -5.629 18.300 1.00 88.50 179 PHE A N 1
ATOM 1475 C CA . PHE A 1 179 ? -1.369 -4.650 19.025 1.00 88.50 179 PHE A CA 1
ATOM 1476 C C . PHE A 1 179 ? -1.022 -5.114 20.451 1.00 88.50 179 PHE A C 1
ATOM 1478 O O . PHE A 1 179 ? 0.020 -4.733 20.988 1.00 88.50 179 PHE A O 1
ATOM 1485 N N . LYS A 1 180 ? -1.880 -5.944 21.061 1.00 91.00 180 LYS A N 1
ATOM 1486 C CA . LYS A 1 180 ? -1.643 -6.597 22.359 1.00 91.00 180 LYS A CA 1
ATOM 1487 C C . LYS A 1 180 ? -0.729 -7.820 22.250 1.00 91.00 180 LYS A C 1
ATOM 1489 O O . LYS A 1 180 ? 0.161 -7.971 23.083 1.00 91.00 180 LYS A O 1
ATOM 1494 N N . ASN A 1 181 ? -0.942 -8.666 21.245 1.00 81.19 181 ASN A N 1
ATOM 1495 C CA . ASN A 1 181 ? -0.292 -9.973 21.094 1.00 81.19 181 ASN A CA 1
ATOM 1496 C C . ASN A 1 181 ? 1.056 -9.897 20.354 1.00 81.19 181 ASN A C 1
ATOM 1498 O O . ASN A 1 181 ? 1.252 -10.652 19.409 1.00 81.19 181 ASN A O 1
ATOM 1502 N N . LYS A 1 182 ? 1.939 -8.968 20.750 1.00 57.94 182 LYS A N 1
ATOM 1503 C CA . LYS A 1 182 ? 3.275 -8.785 20.147 1.00 57.94 182 LYS A CA 1
ATOM 1504 C C . LYS A 1 182 ? 3.993 -10.088 19.800 1.00 57.94 182 LYS A C 1
ATOM 1506 O O . LYS A 1 182 ? 4.071 -10.955 20.698 1.00 57.94 182 LYS A O 1
#

Secondary structure (DSSP, 8-state):
---HHHHHHHHHHS-TTHHHHHHHHHIIIIIHHHHHHHHHTT-HHHHHHHHHHHHHHHHHHTS---HHHHHHHHIIIII--SSTT--GGGGHHHHHHHHHHHHH-TTGGGGSSEEE-SS-SSSEEEETTEEEE-HHHHHHHHHHTTSTT-SSS--GGGGGGT--HHHHHHHHHHHHHHHH--

Mean predicted aligned error: 4.15 Å

Organism: NCBI:txid1802213

pLDDT: mean 92.61, std 7.02, range [57.94, 98.31]

Solvent-accessible surface area (backbone atoms only — not comparable to full-atom values): 9872 Å² total; per-residue (Å²): 132,82,52,72,68,55,50,49,50,49,59,69,74,47,61,60,57,55,58,53,53,50,52,52,48,46,41,59,75,59,43,46,62,53,40,52,52,27,52,79,67,68,37,53,69,61,35,52,50,54,51,49,53,52,43,44,54,44,20,39,43,58,70,69,28,57,69,70,62,10,42,25,53,43,24,58,39,28,32,14,33,104,46,88,41,32,48,55,38,84,46,33,66,61,54,51,51,48,43,49,31,63,76,73,32,66,76,58,52,82,79,50,57,64,49,79,39,82,80,56,94,38,30,35,49,81,55,96,80,29,39,36,33,10,59,57,52,48,48,53,32,51,53,22,15,78,39,101,75,37,72,26,76,34,43,61,87,52,46,74,83,76,44,53,73,67,50,38,45,53,24,41,52,56,45,52,51,52,71,70,66,115

Radius of gyration: 17.11 Å; Cα contacts (8 Å, |Δi|>4): 227; chains: 1; bounding box: 41×30×51 Å

Foldseek 3Di:
DDDLVRVLCCLVPDDLCPVVCVLLCCCLVPLLVVLVVCVVVVVLLCLLLSLQVSQQVCQCLQVVHHDLRSQLVCLQAQQAAPDPQRSCSVVSVVSRVVNCCSVPPVPCNVVALEEEDLPDPHQWDADPRHIYGNSNSSSVSSNLLCPPNHNGNHRSVVSCVVDDPVSSNVSSVVVSVVSVVD

Sequence (182 aa):
METFSQRLQRFQNNSPVEFIETILNSIHNCRIPKLEIASKNQLSELLILGIHTSIETISENIFLQKGIDGFKFYLENFVDAEKDGFRFSEIAVELNDWRNIIAHQYISKLGHSFGYDYSISTGYNAENSIIILNPQIFFEQFKSAFENKSKTKRHIWDYKQSLTDDQITEAKEKFIAKFKNK